Protein AF-A0A845UWN3-F1 (afdb_monomer)

Nearest PDB structures (foldseek):
  8rjx-assembly1_A  TM=4.048E-01  e=5.347E-13  Escherichia coli
  6v4v-assembly1_A-2  TM=4.782E-01  e=3.887E-09  Acinetobacter baumannii
  7a2d-assembly1_A  TM=3.765E-01  e=8.163E-11  Escherichia coli K-12
  6xmv-assembly1_A  TM=2.817E-01  e=8.341E-08  Neisseria gonorrhoeae FA 1090
  7vcm-assembly1_A  TM=7.394E-01  e=4.315E-03  Aequorea victoria

Solvent-accessible surface area (backbone atoms only — not comparable to full-atom values): 14504 Å² total; per-residue (Å²): 136,87,80,79,61,74,70,59,61,56,51,53,58,52,48,54,58,49,20,55,55,43,43,54,49,47,53,48,56,38,54,71,37,75,78,51,61,78,53,73,56,52,77,50,54,61,79,36,32,37,38,36,36,41,59,38,74,42,68,65,60,50,52,51,55,45,54,59,50,57,72,35,85,69,32,84,44,72,49,75,60,52,39,51,65,69,91,74,66,99,72,91,80,88,84,77,56,65,69,52,56,51,54,14,50,54,39,30,52,54,37,51,48,56,36,51,75,30,88,81,42,40,85,43,64,63,50,68,45,44,54,88,32,31,35,37,37,34,39,48,27,68,33,71,39,49,45,52,48,53,44,51,56,41,53,74,34,80,76,45,76,43,68,49,76,59,54,42,65,73,30,96,65,79,60,97,80,68,89,72,79,94,80,71,53,28,68,54,42,36,38,46,38,51,44,54,26,65,76,45,96,33,67,47,84,47,44,49,74,47,42,57,94,20,36,36,39,35,28,43,55,32,82,36,69,68,40,49,53,49,49,53,52,60,42,52,74,39,81,59,45,79,44,72,46,48,91,56,46,39,62,54,78,92,125

Sequence (255 aa):
MLVVPLSLAASDMSDEAAEARIEGRLLMAYALNAHLSTFDFDVDVDRSRAILMGQVEESVQKDLAGEIALDVDGIDEVDNRIQVAGEASEGETAGRSFRQRFEDATTTASVKSKLLWNQNTGGLDIEVSTRDSAVILEGEADSEASKELAERLAGNTDGVRSVDNRIRVTGNASDPSRDAGDVVSDSWITTKVRSTFIFSNVPARSIGIDTTDGVVTLDGEVDNDAAHELAVELASDIRGVREVNADQLRIADDS

InterPro domains:
  IPR007055 BON domain [PF04972] (18-85)
  IPR007055 BON domain [PF04972] (104-170)
  IPR007055 BON domain [PF04972] (185-252)
  IPR007055 BON domain [PS50914] (18-86)
  IPR007055 BON domain [PS50914] (103-171)
  IPR007055 BON domain [PS50914] (185-253)
  IPR014004 Transport-associated and nodulation domain, bacteria [SM00749] (23-86)
  IPR014004 Transport-associated and nodulation domain, bacteria [SM00749] (108-171)
  IPR014004 Transport-associated and nodulation domain, bacteria [SM00749] (190-252)
  IPR051686 Outer membrane lipoprotein DolP [PTHR34606] (11-174)

Foldseek 3Di:
DDDDDPVVVVVVVVQVVVQVVLVVQLVVLQVVVVVSVPFPWDWGGDQQEIEIEEEDQDVVSLVVSQVSSCPGPSHPYYHRHYHHPDPDDPDDDPDDDVVQVVLQVVLQVQLLVQQLPDPLRVPFPWDWGGHSLEIEIEGEHQAPLSLVVSLVSSCPTPSHPYYHRHYDHPHPQDDPPPPDDDDRDQVHLQSQLLNLCVVDPAPSPQWDWGGDQLEIEIAGETADPVSLVVSLVSSCPDPRRPYYHDVRYYYDDDD

Radius of gyration: 30.38 Å; Cα contacts (8 Å, |Δi|>4): 396; chains: 1; bounding box: 75×42×92 Å

pLDDT: mean 76.5, std 14.66, range [40.16, 95.56]

Secondary structure (DSSP, 8-state):
-----HHHHHHHHHHHHHHHHHHHHHHHHHHHSTTTTTS-EEEEEETTEEEEEEEESSHHHHHHHHHHHHTSTT--EEEE-PEETT---SSS--S--HHHHHHHHHHHHHHHHHHHTSTTTTTS-EEEEEETTEEEEEEEESSHHHHHHHHHHHHTSTT--EEEE-PEE-SS---TT--SS----HHHHHHHHHHHHHTTTS-TTTEEEEEETTEEEEEEEESSHHHHHHHHHHHHTSTT--EEEEEEEEEPP--

Mean predicted aligned error: 18.57 Å

Structure (mmCIF, N/CA/C/O backbone):
data_AF-A0A845UWN3-F1
#
_entry.id   AF-A0A845UWN3-F1
#
loop_
_atom_site.group_PDB
_atom_site.id
_atom_site.type_symbol
_atom_site.label_atom_id
_atom_site.label_alt_id
_atom_site.label_comp_id
_atom_site.label_asym_id
_atom_site.label_entity_id
_atom_site.label_seq_id
_atom_site.pdbx_PDB_ins_code
_atom_site.Cartn_x
_atom_site.Cartn_y
_atom_site.Cartn_z
_atom_site.occupancy
_atom_site.B_iso_or_equiv
_atom_site.auth_seq_id
_atom_site.auth_comp_id
_atom_site.auth_asym_id
_atom_site.auth_atom_id
_atom_site.pdbx_PDB_model_num
ATOM 1 N N . MET A 1 1 ? 40.907 13.026 -60.299 1.00 40.16 1 MET A N 1
ATOM 2 C CA . MET A 1 1 ? 40.044 13.930 -59.512 1.00 40.16 1 MET A CA 1
ATOM 3 C C . MET A 1 1 ? 38.695 13.241 -59.419 1.00 40.16 1 MET A C 1
ATOM 5 O O . MET A 1 1 ? 38.026 13.121 -60.435 1.00 40.16 1 MET A O 1
ATOM 9 N N . LEU A 1 2 ? 38.411 12.606 -58.283 1.00 42.00 2 LEU A N 1
ATOM 10 C CA . LEU A 1 2 ? 37.245 11.737 -58.110 1.00 42.00 2 LEU A CA 1
ATOM 11 C C . LEU A 1 2 ? 36.068 12.626 -57.693 1.00 42.00 2 LEU A C 1
ATOM 13 O O . LEU A 1 2 ? 36.144 13.302 -56.671 1.00 42.00 2 LEU A O 1
ATOM 17 N N . VAL A 1 3 ? 35.047 12.708 -58.544 1.00 47.28 3 VAL A N 1
ATOM 18 C CA . VAL A 1 3 ? 33.837 13.501 -58.303 1.00 47.28 3 VAL A CA 1
ATOM 19 C C . VAL A 1 3 ? 32.906 12.625 -57.471 1.00 47.28 3 VAL A C 1
ATOM 21 O O . VAL A 1 3 ? 32.414 11.617 -57.972 1.00 47.28 3 VAL A O 1
ATOM 24 N N . VAL A 1 4 ? 32.712 12.953 -56.195 1.00 45.53 4 VAL A N 1
ATOM 25 C CA . VAL A 1 4 ? 31.694 12.286 -55.371 1.00 45.53 4 VAL A CA 1
ATOM 26 C C . VAL A 1 4 ? 30.319 12.775 -55.857 1.00 45.53 4 VAL A C 1
ATOM 28 O O . VAL A 1 4 ? 30.147 13.989 -56.001 1.00 45.53 4 VAL A O 1
ATOM 31 N N . PRO A 1 5 ? 29.347 11.900 -56.182 1.00 48.06 5 PRO A N 1
ATOM 32 C CA . PRO A 1 5 ? 28.075 12.336 -56.749 1.00 48.06 5 PRO A CA 1
ATOM 33 C C . PRO A 1 5 ? 27.230 13.044 -55.683 1.00 48.06 5 PRO A C 1
ATOM 35 O O . PRO A 1 5 ? 26.959 12.474 -54.631 1.00 48.06 5 PRO A O 1
ATOM 38 N N . LEU A 1 6 ? 26.737 14.247 -55.995 1.00 53.34 6 LEU A N 1
ATOM 39 C CA . LEU A 1 6 ? 25.841 15.059 -55.150 1.00 53.34 6 LEU A CA 1
ATOM 40 C C . LEU A 1 6 ? 24.549 14.316 -54.725 1.00 53.34 6 LEU A C 1
ATOM 42 O O . LEU A 1 6 ? 23.888 14.713 -53.775 1.00 53.34 6 LEU A O 1
ATOM 46 N N . SER A 1 7 ? 24.206 13.227 -55.423 1.00 53.34 7 SER A N 1
ATOM 47 C CA . SER A 1 7 ? 23.048 12.371 -55.140 1.00 53.34 7 SER A CA 1
ATOM 48 C C . SER A 1 7 ? 23.235 11.434 -53.944 1.00 53.34 7 SER A C 1
ATOM 50 O O . SER A 1 7 ? 22.231 11.067 -53.351 1.00 53.34 7 SER A O 1
ATOM 52 N N . LEU A 1 8 ? 24.468 11.032 -53.609 1.00 54.97 8 LEU A N 1
ATOM 53 C CA . LEU A 1 8 ? 24.742 10.189 -52.433 1.00 54.97 8 LEU A CA 1
ATOM 54 C C . LEU A 1 8 ? 24.677 11.009 -51.139 1.00 54.97 8 LEU A C 1
ATOM 56 O O . LEU A 1 8 ? 24.134 10.555 -50.144 1.00 54.97 8 LEU A O 1
ATOM 60 N N . ALA A 1 9 ? 25.151 12.256 -51.183 1.00 55.31 9 ALA A N 1
ATOM 61 C CA . ALA A 1 9 ? 25.124 13.146 -50.025 1.00 55.31 9 ALA A CA 1
ATOM 62 C C . ALA A 1 9 ? 23.695 13.551 -49.610 1.00 55.31 9 ALA A C 1
ATOM 64 O O . ALA A 1 9 ? 23.440 13.784 -48.438 1.00 55.31 9 ALA A O 1
ATOM 65 N N . ALA A 1 10 ? 22.754 13.646 -50.556 1.00 55.22 10 ALA A N 1
ATOM 66 C CA . ALA A 1 10 ? 21.375 14.032 -50.254 1.00 55.22 10 ALA A CA 1
ATOM 67 C C . ALA A 1 10 ? 20.550 12.902 -49.608 1.00 55.22 10 ALA A C 1
ATOM 69 O O . ALA A 1 10 ? 19.633 13.209 -48.851 1.00 55.22 10 ALA A O 1
ATOM 70 N N . SER A 1 11 ? 20.860 11.632 -49.910 1.00 60.88 11 SER A N 1
ATOM 71 C CA . SER A 1 11 ? 20.226 10.471 -49.271 1.00 60.88 11 SER A CA 1
ATOM 72 C C . SER A 1 11 ? 20.757 10.232 -47.857 1.00 60.88 11 SER A C 1
ATOM 74 O O . SER A 1 11 ? 19.951 10.058 -46.952 1.00 60.88 11 SER A O 1
ATOM 76 N N . ASP A 1 12 ? 22.076 10.345 -47.644 1.00 61.97 12 ASP A N 1
ATOM 77 C CA . ASP A 1 12 ? 22.667 10.251 -46.294 1.00 61.97 12 ASP A CA 1
ATOM 78 C C . ASP A 1 12 ? 22.057 11.303 -45.353 1.00 61.97 12 ASP A C 1
ATOM 80 O O . ASP A 1 12 ? 21.582 10.980 -44.271 1.00 61.97 12 ASP A O 1
ATOM 84 N N . MET A 1 13 ? 21.939 12.555 -45.815 1.00 61.62 13 MET A N 1
ATOM 85 C CA . MET A 1 13 ? 21.349 13.634 -45.012 1.00 61.62 13 MET A CA 1
ATOM 86 C C . MET A 1 13 ? 19.860 13.436 -44.687 1.00 61.62 13 MET A C 1
ATOM 88 O O . MET A 1 13 ? 19.366 13.983 -43.696 1.00 61.62 13 MET A O 1
ATOM 92 N N . SER A 1 14 ? 19.102 12.730 -45.536 1.00 66.81 14 SER A N 1
ATOM 93 C CA . SER A 1 14 ? 17.695 12.428 -45.247 1.00 66.81 14 SER A CA 1
ATOM 94 C C . SER A 1 14 ? 17.541 11.290 -44.247 1.00 66.81 14 SER A C 1
ATOM 96 O O . SER A 1 14 ? 16.613 11.339 -43.435 1.00 66.81 14 SER A O 1
ATOM 98 N N . ASP A 1 15 ? 18.453 10.322 -44.291 1.00 76.12 15 ASP A N 1
ATOM 99 C CA . ASP A 1 15 ? 18.462 9.157 -43.412 1.00 76.12 15 ASP A CA 1
ATOM 100 C C . ASP A 1 15 ? 18.901 9.569 -41.996 1.00 76.12 15 ASP A C 1
ATOM 102 O O . ASP A 1 15 ? 18.170 9.315 -41.040 1.00 76.12 15 ASP A O 1
ATOM 106 N N . GLU A 1 16 ? 19.949 10.388 -41.869 1.00 74.62 16 GLU A N 1
ATOM 107 C CA . GLU A 1 16 ? 20.405 10.972 -40.592 1.00 74.62 16 GLU A CA 1
ATOM 108 C C . GLU A 1 16 ? 19.296 11.779 -39.888 1.00 74.62 16 GLU A C 1
ATOM 110 O O . GLU A 1 16 ? 19.097 11.715 -38.673 1.00 74.62 16 GLU A O 1
ATOM 115 N N . ALA A 1 17 ? 18.509 12.544 -40.653 1.00 76.62 17 ALA A N 1
ATOM 116 C CA . ALA A 1 17 ? 17.389 13.304 -40.102 1.00 76.62 17 ALA A CA 1
ATOM 117 C C . ALA A 1 17 ? 16.199 12.413 -39.698 1.00 76.62 17 ALA A C 1
ATOM 119 O O . ALA A 1 17 ? 15.345 12.846 -38.915 1.00 76.62 17 ALA A O 1
ATOM 120 N N . ALA A 1 18 ? 16.061 11.220 -40.277 1.00 79.88 18 ALA A N 1
ATOM 121 C CA . ALA A 1 18 ? 15.043 10.248 -39.890 1.00 79.88 18 ALA A CA 1
ATOM 122 C C . ALA A 1 18 ? 15.467 9.496 -38.620 1.00 79.88 18 ALA A C 1
ATOM 124 O O . ALA A 1 18 ? 14.666 9.402 -37.687 1.00 79.88 18 ALA A O 1
ATOM 125 N N . GLU A 1 19 ? 16.727 9.073 -38.552 1.00 80.62 19 GLU A N 1
ATOM 126 C CA . GLU A 1 19 ? 17.351 8.420 -37.396 1.00 80.62 19 GLU A CA 1
ATOM 127 C C . GLU A 1 19 ? 17.275 9.301 -36.151 1.00 80.62 19 GLU A C 1
ATOM 129 O O . GLU A 1 19 ? 16.691 8.891 -35.150 1.00 80.62 19 GLU A O 1
ATOM 134 N N . ALA A 1 20 ? 17.687 10.569 -36.247 1.00 75.38 20 ALA A N 1
ATOM 135 C CA . ALA A 1 20 ? 17.625 11.501 -35.117 1.00 75.38 20 ALA A CA 1
ATOM 136 C C . ALA A 1 20 ? 16.191 11.718 -34.588 1.00 75.38 20 ALA A C 1
ATOM 138 O O . ALA A 1 20 ? 15.969 12.005 -33.409 1.00 75.38 20 ALA A O 1
ATOM 139 N N . ARG A 1 21 ? 15.172 11.579 -35.451 1.00 79.06 21 ARG A N 1
ATOM 140 C CA . ARG A 1 21 ? 13.764 11.640 -35.019 1.00 79.06 21 ARG A CA 1
ATOM 141 C C . ARG A 1 21 ? 13.327 10.374 -34.290 1.00 79.06 21 ARG A C 1
ATOM 143 O O . ARG A 1 21 ? 12.474 10.479 -33.411 1.00 79.06 21 ARG A O 1
ATOM 150 N N . ILE A 1 22 ? 13.828 9.207 -34.689 1.00 83.75 22 ILE A N 1
ATOM 151 C CA . ILE A 1 22 ? 13.562 7.932 -34.011 1.00 83.75 22 ILE A CA 1
ATOM 152 C C . ILE A 1 22 ? 14.269 7.934 -32.655 1.00 83.75 22 ILE A C 1
ATOM 154 O O . ILE A 1 22 ? 13.620 7.699 -31.639 1.00 83.75 22 ILE A O 1
ATOM 158 N N . GLU A 1 23 ? 15.543 8.314 -32.626 1.00 79.88 23 GLU A N 1
ATOM 159 C CA . GLU A 1 23 ? 16.346 8.463 -31.411 1.00 79.88 23 GLU A CA 1
ATOM 160 C C . GLU A 1 23 ? 15.666 9.405 -30.407 1.00 79.88 23 GLU A C 1
ATOM 162 O O . GLU A 1 23 ? 15.453 9.043 -29.252 1.00 79.88 23 GLU A O 1
ATOM 167 N N . GLY A 1 24 ? 15.189 10.572 -30.857 1.00 71.81 24 GLY A N 1
ATOM 168 C CA . GLY A 1 24 ? 14.443 11.498 -30.001 1.00 71.81 24 GLY A CA 1
ATOM 169 C C . GLY A 1 24 ? 13.149 10.910 -29.417 1.00 71.81 24 GLY A C 1
ATOM 170 O O . GLY A 1 24 ? 12.798 11.213 -28.274 1.00 71.81 24 GLY A O 1
ATOM 171 N N . ARG A 1 25 ? 12.435 10.050 -30.161 1.00 84.12 25 ARG A N 1
ATOM 172 C CA . ARG A 1 25 ? 11.250 9.337 -29.639 1.00 84.12 25 ARG A CA 1
ATOM 173 C C . ARG A 1 25 ? 11.638 8.269 -28.628 1.00 84.12 25 ARG A C 1
ATOM 175 O O . ARG A 1 25 ? 10.968 8.142 -27.608 1.00 84.12 25 ARG A O 1
ATOM 182 N N . LEU A 1 26 ? 12.715 7.543 -28.896 1.00 82.38 26 LEU A N 1
ATOM 183 C CA . LEU A 1 26 ? 13.233 6.503 -28.022 1.00 82.38 26 LEU A CA 1
ATOM 184 C C . LEU A 1 26 ? 13.716 7.084 -26.685 1.00 82.38 26 LEU A C 1
ATOM 186 O O . LEU A 1 26 ? 13.312 6.610 -25.624 1.00 82.38 26 LEU A O 1
ATOM 190 N N . LEU A 1 27 ? 14.453 8.197 -26.723 1.00 77.69 27 LEU A N 1
ATOM 191 C CA . LEU A 1 27 ? 14.828 8.969 -25.534 1.00 77.69 27 LEU A CA 1
ATOM 192 C C . LEU A 1 27 ? 13.600 9.443 -24.746 1.00 77.69 27 LEU A C 1
ATOM 194 O O . LEU A 1 27 ? 13.577 9.351 -23.520 1.00 77.69 27 LEU A O 1
ATOM 198 N N . MET A 1 28 ? 12.554 9.912 -25.433 1.00 72.75 28 MET A N 1
ATOM 199 C CA . MET A 1 28 ? 11.306 10.313 -24.779 1.00 72.75 28 MET A CA 1
ATOM 200 C C . MET A 1 28 ? 10.586 9.121 -24.130 1.00 72.75 28 MET A C 1
ATOM 202 O O . MET A 1 28 ? 10.094 9.248 -23.010 1.00 72.75 28 MET A O 1
ATOM 206 N N . ALA A 1 29 ? 10.540 7.961 -24.793 1.00 78.94 29 ALA A N 1
ATOM 207 C CA . ALA A 1 29 ? 9.938 6.744 -24.251 1.00 78.94 29 ALA A CA 1
ATOM 208 C C . ALA A 1 29 ? 10.653 6.296 -22.968 1.00 78.94 29 ALA A C 1
ATOM 210 O O . ALA A 1 29 ? 9.998 5.996 -21.969 1.00 78.94 29 ALA A O 1
ATOM 211 N N . TYR A 1 30 ? 11.986 6.341 -22.944 1.00 78.50 30 TYR A N 1
ATOM 212 C CA . TYR A 1 30 ? 12.759 6.055 -21.737 1.00 78.50 30 TYR A CA 1
ATOM 213 C C . TYR A 1 30 ? 12.587 7.113 -20.642 1.00 78.50 30 TYR A C 1
ATOM 215 O O . TYR A 1 30 ? 12.435 6.751 -19.479 1.00 78.50 30 TYR A O 1
ATOM 223 N N . ALA A 1 31 ? 12.528 8.401 -20.989 1.00 71.31 31 ALA A N 1
ATOM 224 C CA . ALA A 1 31 ? 12.318 9.481 -20.021 1.00 71.31 31 ALA A CA 1
ATOM 225 C C . ALA A 1 31 ? 10.929 9.440 -19.356 1.00 71.31 31 ALA A C 1
ATOM 227 O O . ALA A 1 31 ? 10.793 9.778 -18.180 1.00 71.31 31 ALA A O 1
ATOM 228 N N . LEU A 1 32 ? 9.894 9.022 -20.093 1.00 71.06 32 LEU A N 1
ATOM 229 C CA . LEU A 1 32 ? 8.532 8.848 -19.573 1.00 71.06 32 LEU A CA 1
ATOM 230 C C . LEU A 1 32 ? 8.387 7.602 -18.690 1.00 71.06 32 LEU A C 1
ATOM 232 O O . LEU A 1 32 ? 7.490 7.539 -17.849 1.00 71.06 32 LEU A O 1
ATOM 236 N N . ASN A 1 33 ? 9.286 6.631 -18.843 1.00 67.31 33 ASN A N 1
ATOM 237 C CA . ASN A 1 33 ? 9.415 5.507 -17.933 1.00 67.31 33 ASN A CA 1
ATOM 238 C C . ASN A 1 33 ? 10.330 5.922 -16.776 1.00 67.31 33 ASN A C 1
ATOM 240 O O . ASN A 1 33 ? 11.534 5.691 -16.809 1.00 67.31 33 ASN A O 1
ATOM 244 N N . ALA A 1 34 ? 9.741 6.517 -15.732 1.00 52.78 34 ALA A N 1
ATOM 245 C CA . ALA A 1 34 ? 10.428 7.126 -14.580 1.00 52.78 34 ALA A CA 1
ATOM 246 C C . ALA A 1 34 ? 11.463 6.234 -13.853 1.00 52.78 34 ALA A C 1
ATOM 248 O O . ALA A 1 34 ? 12.226 6.726 -13.024 1.00 52.78 34 ALA A O 1
ATOM 249 N N . HIS A 1 35 ? 11.491 4.930 -14.141 1.00 51.91 35 HIS A N 1
ATOM 250 C CA . HIS A 1 35 ? 12.490 3.996 -13.628 1.00 51.91 35 HIS A CA 1
ATOM 251 C C . HIS A 1 35 ? 13.696 3.804 -14.548 1.00 51.91 35 HIS A C 1
ATOM 253 O O . HIS A 1 35 ? 14.733 3.423 -14.036 1.00 51.91 35 HIS A O 1
ATOM 259 N N . LEU A 1 36 ? 13.601 4.083 -15.854 1.00 55.09 36 LEU A N 1
ATOM 260 C CA . LEU A 1 36 ? 14.731 4.014 -16.790 1.00 55.09 36 LEU A CA 1
ATOM 261 C C . LEU A 1 36 ? 15.500 5.332 -16.899 1.00 55.09 36 LEU A C 1
ATOM 263 O O . LEU A 1 36 ? 16.683 5.317 -17.219 1.00 55.09 36 LEU A O 1
ATOM 267 N N . SER A 1 37 ? 14.866 6.456 -16.551 1.00 50.44 37 SER A N 1
ATOM 268 C CA . SER A 1 37 ? 15.492 7.786 -16.539 1.00 50.44 37 SER A CA 1
ATOM 269 C C . SER A 1 37 ? 16.637 7.944 -15.528 1.00 50.44 37 SER A C 1
ATOM 271 O O . SER A 1 37 ? 17.301 8.976 -15.521 1.00 50.44 37 SER A O 1
ATOM 273 N N . THR A 1 38 ? 16.833 6.970 -14.635 1.00 47.31 38 THR A N 1
ATOM 274 C CA . THR A 1 38 ? 17.917 6.948 -13.639 1.00 47.31 38 THR A CA 1
ATOM 275 C C . THR A 1 38 ? 19.087 6.048 -14.030 1.00 47.31 38 THR A C 1
ATOM 277 O O . THR A 1 38 ? 20.024 5.931 -13.245 1.00 47.31 38 THR A O 1
ATOM 280 N N . PHE A 1 39 ? 19.032 5.375 -15.182 1.00 60.41 39 PHE A N 1
ATOM 281 C CA . PHE A 1 39 ? 20.090 4.465 -15.616 1.00 60.41 39 PHE A CA 1
ATOM 282 C C . PHE A 1 39 ? 20.990 5.127 -16.660 1.00 60.41 39 PHE A C 1
ATOM 284 O O . PHE A 1 39 ? 20.511 5.702 -17.634 1.00 60.41 39 PHE A O 1
ATOM 291 N N . ASP A 1 40 ? 22.300 4.999 -16.461 1.00 63.84 40 ASP A N 1
ATOM 292 C CA . ASP A 1 40 ? 23.329 5.472 -17.385 1.00 63.84 40 ASP A CA 1
ATOM 293 C C . ASP A 1 40 ? 23.520 4.447 -18.520 1.00 63.84 40 ASP A C 1
ATOM 295 O O . ASP A 1 40 ? 24.464 3.649 -18.516 1.00 63.84 40 ASP A O 1
ATOM 299 N N . PHE A 1 41 ? 22.586 4.415 -19.474 1.00 69.81 41 PHE A N 1
ATOM 300 C CA . PHE A 1 41 ? 22.752 3.659 -20.716 1.00 69.81 41 PHE A CA 1
ATOM 301 C C . PHE A 1 41 ? 22.594 4.568 -21.937 1.00 69.81 41 PHE A C 1
ATOM 303 O O . PHE A 1 41 ? 21.690 5.399 -22.017 1.00 69.81 41 PHE A O 1
ATOM 310 N N . ASP A 1 42 ? 23.514 4.405 -22.879 1.00 77.56 42 ASP A N 1
ATOM 311 C CA . ASP A 1 42 ? 23.543 5.087 -24.159 1.00 77.56 42 ASP A CA 1
ATOM 312 C C . ASP A 1 42 ? 22.646 4.358 -25.159 1.00 77.56 42 ASP A C 1
ATOM 314 O O . ASP A 1 42 ? 22.551 3.123 -25.193 1.00 77.56 42 ASP A O 1
ATOM 318 N N . VAL A 1 43 ? 22.004 5.151 -26.003 1.00 81.62 43 VAL A N 1
ATOM 319 C CA . VAL A 1 43 ? 21.063 4.684 -27.009 1.00 81.62 43 VAL A CA 1
ATOM 320 C C . VAL A 1 43 ? 21.466 5.296 -28.336 1.00 81.62 43 VAL A C 1
ATOM 322 O O . VAL A 1 43 ? 21.629 6.508 -28.425 1.00 81.62 43 VAL A O 1
ATOM 325 N N . ASP A 1 44 ? 21.617 4.451 -29.346 1.00 84.62 44 ASP A N 1
ATOM 326 C CA . ASP A 1 44 ? 21.943 4.856 -30.711 1.00 84.62 44 ASP A CA 1
ATOM 327 C C . ASP A 1 44 ? 20.966 4.199 -31.698 1.00 84.62 44 ASP A C 1
ATOM 329 O O . ASP A 1 44 ? 20.382 3.146 -31.402 1.00 84.62 44 ASP A O 1
ATOM 333 N N . VAL A 1 45 ? 20.764 4.814 -32.862 1.00 87.19 45 VAL A N 1
ATOM 334 C CA . VAL A 1 45 ? 19.843 4.328 -33.899 1.00 87.19 45 VAL A CA 1
ATOM 335 C C . VAL A 1 45 ? 20.553 4.303 -35.250 1.00 87.19 45 VAL A C 1
ATOM 337 O O . VAL A 1 45 ? 20.881 5.347 -35.797 1.00 87.19 45 VAL A O 1
ATOM 340 N N . ASP A 1 46 ? 20.713 3.105 -35.822 1.00 87.81 46 ASP A N 1
ATOM 341 C CA . ASP A 1 46 ? 21.148 2.908 -37.215 1.00 87.81 46 ASP A CA 1
ATOM 342 C C . ASP A 1 46 ? 19.939 2.475 -38.047 1.00 87.81 46 ASP A C 1
ATOM 344 O O . ASP A 1 46 ? 19.458 1.337 -37.939 1.00 87.81 46 ASP A O 1
ATOM 348 N N . ARG A 1 47 ? 19.435 3.383 -38.883 1.00 85.88 47 ARG A N 1
ATOM 349 C CA . ARG A 1 47 ? 18.229 3.240 -39.709 1.00 85.88 47 ARG A CA 1
ATOM 350 C C . ARG A 1 47 ? 16.974 2.886 -38.904 1.00 85.88 47 ARG A C 1
ATOM 352 O O . ARG A 1 47 ? 16.240 3.771 -38.477 1.00 85.88 47 ARG A O 1
ATOM 359 N N . SER A 1 48 ? 16.723 1.594 -38.706 1.00 89.12 48 SER A N 1
ATOM 360 C CA . SER A 1 48 ? 15.565 1.043 -37.974 1.00 89.12 48 SER A CA 1
ATOM 361 C C . SER A 1 48 ? 15.985 0.063 -36.877 1.00 89.12 48 SER A C 1
ATOM 363 O O . SER A 1 48 ? 15.160 -0.684 -36.350 1.00 89.12 48 SER A O 1
ATOM 365 N N . ARG A 1 49 ? 17.280 0.031 -36.547 1.00 94.06 49 ARG A N 1
ATOM 366 C CA . ARG A 1 49 ? 17.852 -0.796 -35.488 1.00 94.06 49 ARG A CA 1
ATOM 367 C C . ARG A 1 49 ? 18.246 0.093 -34.315 1.00 94.06 49 ARG A C 1
ATOM 369 O O . ARG A 1 49 ? 19.102 0.960 -34.473 1.00 94.06 49 ARG A O 1
ATOM 376 N N . ALA A 1 50 ? 17.686 -0.171 -33.138 1.00 93.00 50 ALA A N 1
ATOM 377 C CA . ALA A 1 50 ? 18.168 0.426 -31.894 1.00 93.00 50 ALA A CA 1
ATOM 378 C C . ALA A 1 50 ? 19.369 -0.353 -31.356 1.00 93.00 50 ALA A C 1
ATOM 380 O O . ALA A 1 50 ? 19.360 -1.585 -31.327 1.00 93.00 50 ALA A O 1
ATOM 381 N N . ILE A 1 51 ? 20.384 0.367 -30.894 1.00 92.62 51 ILE A N 1
ATOM 382 C CA . ILE A 1 51 ? 21.572 -0.185 -30.251 1.00 92.62 51 ILE A CA 1
ATOM 383 C C . ILE A 1 51 ? 21.603 0.354 -28.825 1.00 92.62 51 ILE A C 1
ATOM 385 O O . ILE A 1 51 ? 21.729 1.557 -28.609 1.00 92.62 51 ILE A O 1
ATOM 389 N N . LEU A 1 52 ? 21.478 -0.547 -27.852 1.00 91.25 52 LEU A N 1
ATOM 390 C CA . LEU A 1 52 ? 21.450 -0.195 -26.432 1.00 91.25 52 LEU A CA 1
ATOM 391 C C . LEU A 1 52 ? 22.778 -0.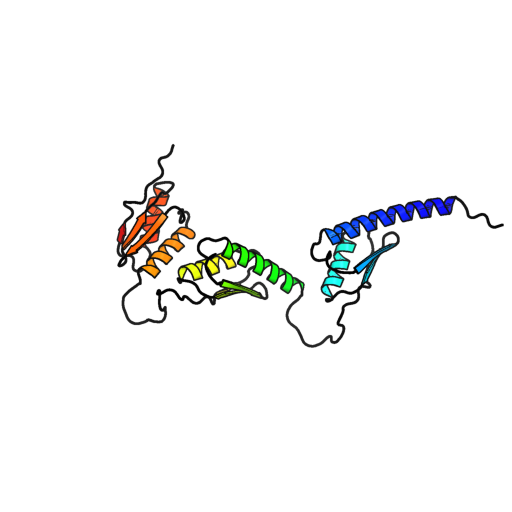592 -25.790 1.00 91.25 52 LEU A C 1
ATOM 393 O O . LEU A 1 52 ? 23.168 -1.762 -25.851 1.00 91.25 52 LEU A O 1
ATOM 397 N N . MET A 1 53 ? 23.482 0.356 -25.176 1.00 86.44 53 MET A N 1
ATOM 398 C CA . MET A 1 53 ? 24.802 0.152 -24.571 1.00 86.44 53 MET A CA 1
ATOM 399 C C . MET A 1 53 ? 24.844 0.744 -23.170 1.00 86.44 53 MET A C 1
ATOM 401 O O . MET A 1 53 ? 24.232 1.761 -22.908 1.00 86.44 53 MET A O 1
ATOM 405 N N . GLY A 1 54 ? 25.594 0.135 -22.259 1.00 83.06 54 GLY A N 1
ATOM 406 C CA . GLY A 1 54 ? 25.748 0.666 -20.907 1.00 83.06 54 GLY A CA 1
ATOM 407 C C . GLY A 1 54 ? 25.836 -0.437 -19.874 1.00 83.06 54 GLY A C 1
ATOM 408 O O . GLY A 1 54 ? 26.026 -1.612 -20.215 1.00 83.06 54 GLY A O 1
ATOM 409 N N . GLN A 1 55 ? 25.699 -0.051 -18.612 1.00 81.12 55 GLN A N 1
ATOM 410 C CA . GLN A 1 55 ? 25.717 -0.973 -17.491 1.00 81.12 55 GLN A CA 1
ATOM 411 C C . GLN A 1 55 ? 24.440 -0.825 -16.669 1.00 81.12 55 GLN A C 1
ATOM 413 O O . GLN A 1 55 ? 24.037 0.277 -16.316 1.00 81.12 55 GLN A O 1
ATOM 418 N N . VAL A 1 56 ? 23.817 -1.954 -16.357 1.00 77.12 56 VAL A N 1
ATOM 419 C CA . VAL A 1 56 ? 22.657 -2.041 -15.467 1.00 77.12 56 VAL A CA 1
ATOM 420 C C . VAL A 1 56 ? 22.971 -3.000 -14.330 1.00 77.12 56 VAL A C 1
ATOM 422 O O . VAL A 1 56 ? 23.863 -3.836 -14.446 1.00 77.12 56 VAL A O 1
ATOM 425 N N . GLU A 1 57 ? 22.259 -2.892 -13.219 1.00 75.69 57 GLU A N 1
ATOM 426 C CA . GLU A 1 57 ? 22.493 -3.741 -12.048 1.00 75.69 57 GLU A CA 1
ATOM 427 C C . GLU A 1 57 ? 21.830 -5.115 -12.203 1.00 75.69 57 GLU A C 1
ATOM 429 O O . GLU A 1 57 ? 22.352 -6.115 -11.714 1.00 75.69 57 GLU A O 1
ATOM 434 N N . GLU A 1 58 ? 20.708 -5.190 -12.925 1.00 69.19 58 GLU A N 1
ATOM 435 C CA . GLU A 1 58 ? 19.923 -6.415 -13.083 1.00 69.19 58 GLU A CA 1
ATOM 436 C C . GLU A 1 58 ? 19.594 -6.740 -14.550 1.00 69.19 58 GLU A C 1
ATOM 438 O O . GLU A 1 58 ? 19.307 -5.862 -15.363 1.00 69.19 58 GLU A O 1
ATOM 443 N N . SER A 1 59 ? 19.530 -8.033 -14.886 1.00 77.19 59 SER A N 1
ATOM 444 C CA . SER A 1 59 ? 19.152 -8.500 -16.231 1.00 77.19 59 SER A CA 1
ATOM 445 C C . SER A 1 59 ? 17.752 -8.064 -16.657 1.00 77.19 59 SER A C 1
ATOM 447 O O . SER A 1 59 ? 17.498 -7.872 -17.839 1.00 77.19 59 SER A O 1
ATOM 449 N N . VAL A 1 60 ? 16.851 -7.820 -15.707 1.00 72.69 60 VAL A N 1
ATOM 450 C CA . VAL A 1 60 ? 15.489 -7.385 -16.033 1.00 72.69 60 VAL A CA 1
ATOM 451 C C . VAL A 1 60 ? 15.439 -5.923 -16.482 1.00 72.69 60 VAL A C 1
ATOM 453 O O . VAL A 1 60 ? 14.594 -5.567 -17.299 1.00 72.69 60 VAL A O 1
ATOM 456 N N . GLN A 1 61 ? 16.369 -5.080 -16.021 1.00 75.06 61 GLN A N 1
ATOM 4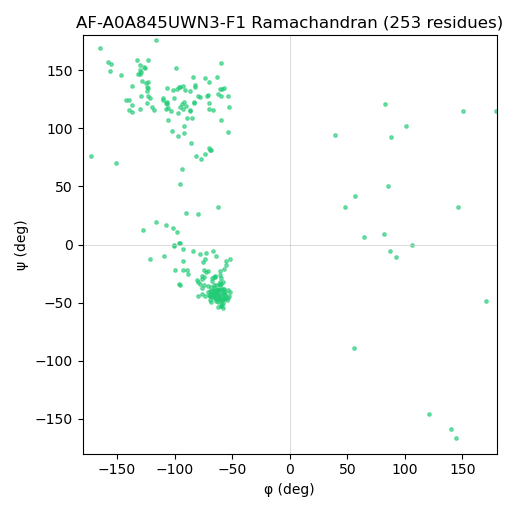57 C CA . GLN A 1 61 ? 16.522 -3.719 -16.552 1.00 75.06 61 GLN A CA 1
ATOM 458 C C . GLN A 1 61 ? 16.967 -3.767 -18.017 1.00 75.06 61 GLN A C 1
ATOM 460 O O . GLN A 1 61 ? 16.446 -3.022 -18.845 1.00 75.06 61 GLN A O 1
ATOM 465 N N . LYS A 1 62 ? 17.874 -4.697 -18.344 1.00 83.00 62 LYS A N 1
ATOM 466 C CA . LYS A 1 62 ? 18.281 -4.976 -19.722 1.00 83.00 62 LYS A CA 1
ATOM 467 C C . LYS A 1 62 ? 17.083 -5.416 -20.569 1.00 83.00 62 LYS A C 1
ATOM 469 O O . LYS A 1 62 ? 16.878 -4.839 -21.632 1.00 83.00 62 LYS A O 1
ATOM 474 N N . ASP A 1 63 ? 16.280 -6.370 -20.103 1.00 82.88 63 ASP A N 1
ATOM 475 C CA . ASP A 1 63 ? 15.119 -6.868 -20.856 1.00 82.88 63 ASP A CA 1
ATOM 476 C C . ASP A 1 63 ? 14.076 -5.766 -21.112 1.00 82.88 63 ASP A C 1
ATOM 478 O O . ASP A 1 63 ? 13.656 -5.568 -22.252 1.00 82.88 63 ASP A O 1
ATOM 482 N N . LEU A 1 64 ? 13.722 -4.991 -20.079 1.00 82.88 64 LEU A N 1
ATOM 483 C CA . LEU A 1 64 ? 12.758 -3.890 -20.182 1.00 82.88 64 LEU A CA 1
ATOM 484 C C . LEU A 1 64 ? 13.229 -2.794 -21.146 1.00 82.88 64 LEU A C 1
ATOM 486 O O . LEU A 1 64 ? 12.428 -2.260 -21.913 1.00 82.88 64 LEU A O 1
ATOM 490 N N . ALA A 1 65 ? 14.524 -2.467 -21.129 1.00 85.69 65 ALA A N 1
ATOM 491 C CA . ALA A 1 65 ? 15.087 -1.519 -22.081 1.00 85.69 65 ALA A CA 1
ATOM 492 C C . ALA A 1 65 ? 14.888 -2.005 -23.526 1.00 85.69 65 ALA A C 1
ATOM 494 O O . ALA A 1 65 ? 14.554 -1.203 -24.398 1.00 85.69 65 ALA A O 1
ATOM 495 N N . GLY A 1 66 ? 15.023 -3.313 -23.768 1.00 89.44 66 GLY A N 1
ATOM 496 C CA . GLY A 1 66 ? 14.761 -3.917 -25.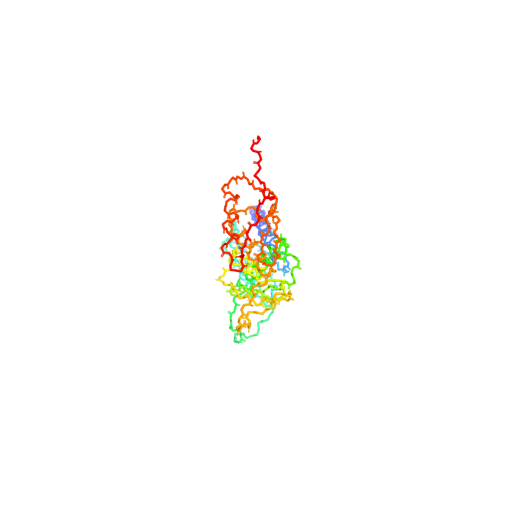072 1.00 89.44 66 GLY A CA 1
ATOM 497 C C . GLY A 1 66 ? 13.290 -3.858 -25.489 1.00 89.44 66 GLY A C 1
ATOM 498 O O . GLY A 1 66 ? 13.000 -3.530 -26.636 1.00 89.44 66 GLY A O 1
ATOM 499 N N . GLU A 1 67 ? 12.372 -4.128 -24.563 1.00 85.88 67 GLU A N 1
ATOM 500 C CA . GLU A 1 67 ? 10.927 -4.116 -24.828 1.00 85.88 67 GLU A CA 1
ATOM 501 C C . GLU A 1 67 ? 10.424 -2.709 -25.174 1.00 85.88 67 GLU A C 1
ATOM 503 O O . GLU A 1 67 ? 9.779 -2.518 -26.199 1.00 85.88 67 GLU A O 1
ATOM 508 N N . ILE A 1 68 ? 10.835 -1.695 -24.409 1.00 85.94 68 ILE A N 1
ATOM 509 C CA . ILE A 1 68 ? 10.467 -0.300 -24.698 1.00 85.94 68 ILE A CA 1
ATOM 510 C C . ILE A 1 68 ? 11.051 0.178 -26.028 1.00 85.94 68 ILE A C 1
ATOM 512 O O . ILE A 1 68 ? 10.396 0.946 -26.725 1.00 85.94 68 ILE A O 1
ATOM 516 N N . ALA A 1 69 ? 12.255 -0.268 -26.401 1.00 89.88 69 ALA A N 1
ATOM 517 C CA . ALA A 1 69 ? 12.813 0.067 -27.708 1.00 89.88 69 ALA A CA 1
ATOM 518 C C . ALA A 1 69 ? 12.007 -0.544 -28.859 1.00 89.88 69 ALA A C 1
ATOM 520 O O . ALA A 1 69 ? 11.777 0.137 -29.854 1.00 89.88 69 ALA A O 1
ATOM 521 N N . LEU A 1 70 ? 11.555 -1.793 -28.727 1.00 89.69 70 LEU A N 1
ATOM 522 C CA . LEU A 1 70 ? 10.722 -2.442 -29.746 1.00 89.69 70 LEU A CA 1
ATOM 523 C C . LEU A 1 70 ? 9.347 -1.779 -29.906 1.00 89.69 70 LEU A C 1
ATOM 525 O O . LEU A 1 70 ? 8.789 -1.807 -30.998 1.00 89.69 70 LEU A O 1
ATOM 529 N N . ASP A 1 71 ? 8.818 -1.160 -28.850 1.00 87.75 71 ASP A N 1
ATOM 530 C CA . ASP A 1 71 ? 7.519 -0.476 -28.879 1.00 87.75 71 ASP A CA 1
ATOM 531 C C . ASP A 1 71 ? 7.560 0.912 -29.551 1.00 87.75 71 ASP A C 1
ATOM 533 O O . ASP A 1 71 ? 6.516 1.535 -29.769 1.00 87.75 71 ASP A O 1
ATOM 537 N N . VAL A 1 72 ? 8.744 1.434 -29.889 1.00 88.88 72 VAL A N 1
ATOM 538 C CA . VAL A 1 72 ? 8.873 2.740 -30.548 1.00 88.88 72 VAL A CA 1
ATOM 539 C C . VAL A 1 72 ? 8.664 2.615 -32.055 1.00 88.88 72 VAL A C 1
ATOM 541 O O . VAL A 1 72 ? 9.424 1.962 -32.766 1.00 88.88 72 VAL A O 1
ATOM 544 N N . ASP A 1 73 ? 7.681 3.360 -32.569 1.00 86.75 73 ASP A N 1
ATOM 545 C CA . ASP A 1 73 ? 7.399 3.450 -34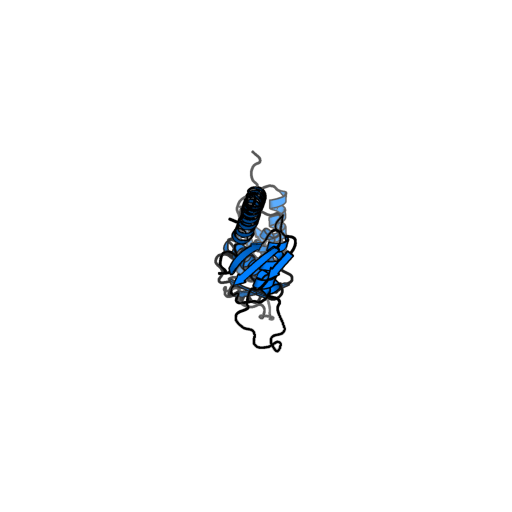.003 1.00 86.75 73 ASP A CA 1
ATOM 546 C C . ASP A 1 73 ? 8.654 3.823 -34.819 1.00 86.75 73 ASP A C 1
ATOM 548 O O . ASP A 1 73 ? 9.208 4.928 -34.691 1.00 86.75 73 ASP A O 1
ATOM 552 N N . GLY A 1 74 ? 9.054 2.918 -35.717 1.00 85.69 74 GLY A N 1
ATOM 553 C CA . GLY A 1 74 ? 10.234 3.047 -36.580 1.00 85.69 74 GLY A CA 1
ATOM 554 C C . GLY A 1 74 ? 11.421 2.160 -36.189 1.00 85.69 74 GLY A C 1
ATOM 555 O O . GLY A 1 74 ? 12.437 2.211 -36.883 1.00 85.69 74 GLY A O 1
ATOM 556 N N . ILE A 1 75 ? 11.296 1.364 -35.122 1.00 93.50 75 ILE A N 1
ATOM 557 C CA . ILE A 1 75 ? 12.288 0.371 -34.697 1.00 93.50 75 ILE A CA 1
ATOM 558 C C . ILE A 1 75 ? 11.779 -1.030 -35.038 1.00 93.50 75 ILE A C 1
ATOM 560 O O . ILE A 1 75 ? 10.765 -1.477 -34.515 1.00 93.50 75 ILE A O 1
ATOM 564 N N . ASP A 1 76 ? 12.506 -1.726 -35.909 1.00 91.88 76 ASP A N 1
ATOM 565 C CA . ASP A 1 76 ? 12.185 -3.098 -36.324 1.00 91.88 76 ASP A CA 1
ATOM 566 C C . ASP A 1 76 ? 13.038 -4.136 -35.577 1.00 91.88 76 ASP A C 1
ATOM 568 O O . ASP A 1 76 ? 12.686 -5.315 -35.498 1.00 91.88 76 ASP A O 1
ATOM 572 N N . GLU A 1 77 ? 14.190 -3.714 -35.049 1.00 92.19 77 GLU A N 1
ATOM 573 C CA . GLU A 1 77 ? 15.148 -4.593 -34.388 1.00 92.19 77 GLU A CA 1
ATOM 574 C C . GLU A 1 77 ? 15.873 -3.873 -33.250 1.00 92.19 77 GLU A C 1
ATOM 576 O O . GLU A 1 77 ? 16.196 -2.688 -33.342 1.00 92.19 77 GLU A O 1
ATOM 581 N N . VAL A 1 78 ? 16.185 -4.615 -32.187 1.00 94.94 78 VAL A N 1
ATOM 582 C CA . VAL A 1 78 ? 16.949 -4.109 -31.046 1.00 94.94 78 VAL A CA 1
ATOM 583 C C . VAL A 1 78 ? 18.184 -4.973 -30.821 1.00 94.94 78 VAL A C 1
ATOM 585 O O . VAL A 1 78 ? 18.093 -6.176 -30.576 1.00 94.94 78 VAL A O 1
ATOM 588 N N . ASP A 1 79 ? 19.351 -4.340 -30.879 1.00 94.12 79 ASP A N 1
ATOM 589 C CA . ASP A 1 79 ? 20.642 -4.900 -30.494 1.00 94.12 79 ASP A CA 1
ATOM 590 C C . ASP A 1 79 ? 20.971 -4.455 -29.063 1.00 94.12 79 ASP A C 1
ATOM 592 O O . ASP A 1 79 ? 21.493 -3.365 -28.814 1.00 94.12 79 ASP A O 1
ATOM 596 N N . ASN A 1 80 ? 20.598 -5.296 -28.098 1.00 90.19 80 ASN A N 1
ATOM 597 C CA . ASN A 1 80 ? 20.740 -4.988 -26.683 1.00 90.19 80 ASN A CA 1
ATOM 598 C C . ASN A 1 80 ? 22.081 -5.485 -26.117 1.00 90.19 80 ASN A 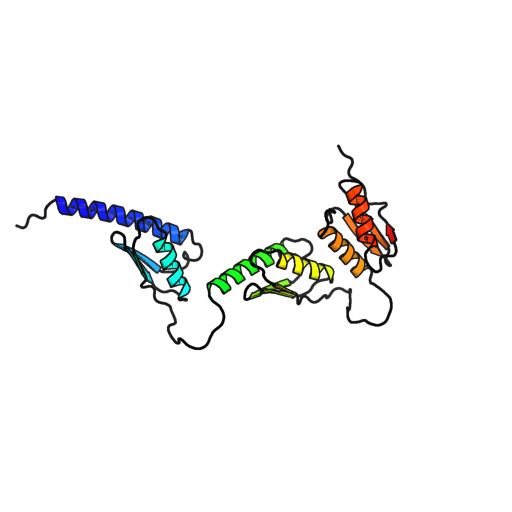C 1
ATOM 600 O O . ASN A 1 80 ? 22.228 -6.640 -25.695 1.00 90.19 80 ASN A O 1
ATOM 604 N N . ARG A 1 81 ? 23.055 -4.576 -26.066 1.00 90.31 81 ARG A N 1
ATOM 605 C CA . ARG A 1 81 ? 24.431 -4.813 -25.600 1.00 90.31 81 ARG A CA 1
ATOM 606 C C . ARG A 1 81 ? 24.678 -4.315 -24.179 1.00 90.31 81 ARG A C 1
ATOM 608 O O . ARG A 1 81 ? 25.830 -4.220 -23.754 1.00 90.31 81 ARG A O 1
ATOM 615 N N . ILE A 1 82 ? 23.616 -4.014 -23.436 1.00 86.94 82 ILE A N 1
ATOM 616 C CA . ILE A 1 82 ? 23.711 -3.632 -22.031 1.00 86.94 82 ILE A CA 1
ATOM 617 C C . ILE A 1 82 ? 24.375 -4.771 -21.238 1.00 86.94 82 ILE A C 1
ATOM 619 O O . ILE A 1 82 ? 24.035 -5.953 -21.396 1.00 86.94 82 ILE A O 1
ATOM 623 N N . GLN A 1 83 ? 25.332 -4.406 -20.388 1.00 84.44 83 GLN A N 1
ATOM 624 C CA . GLN A 1 83 ? 26.041 -5.314 -19.491 1.00 84.44 83 GLN A CA 1
ATOM 625 C C . GLN A 1 83 ? 25.391 -5.295 -18.111 1.00 84.44 83 GLN A C 1
ATOM 627 O O . GLN A 1 83 ? 25.090 -4.231 -17.578 1.00 84.44 83 GLN A O 1
ATOM 632 N N . VAL A 1 84 ? 25.203 -6.468 -17.515 1.00 83.25 84 VAL A N 1
ATOM 633 C CA . VAL A 1 84 ? 24.665 -6.578 -16.157 1.00 83.25 84 VAL A CA 1
ATOM 634 C C . VAL A 1 84 ? 25.837 -6.637 -15.181 1.00 83.25 84 VAL A C 1
ATOM 636 O O . VAL A 1 84 ? 26.703 -7.508 -15.283 1.00 83.25 84 VAL A O 1
ATOM 639 N N . ALA A 1 85 ? 25.898 -5.690 -14.251 1.00 72.06 85 ALA A N 1
ATOM 640 C CA . ALA A 1 85 ? 26.917 -5.600 -13.218 1.00 72.06 85 ALA A CA 1
ATOM 641 C C . ALA A 1 85 ? 26.748 -6.739 -12.201 1.00 72.06 85 ALA A C 1
ATOM 643 O O . ALA A 1 85 ? 26.176 -6.550 -11.135 1.00 72.06 85 ALA A O 1
ATOM 644 N N . GLY A 1 86 ? 27.246 -7.934 -12.525 1.00 59.88 86 GLY A N 1
ATOM 645 C CA . GLY A 1 86 ? 27.224 -9.055 -11.582 1.00 59.88 86 GLY A CA 1
ATOM 646 C C . GLY A 1 86 ? 27.048 -10.444 -12.177 1.00 59.88 86 GLY A C 1
ATOM 647 O O . GLY A 1 86 ? 26.470 -11.295 -11.509 1.00 59.88 86 GLY A O 1
ATOM 648 N N . GLU A 1 87 ? 27.536 -10.723 -13.389 1.00 50.59 87 GLU A N 1
ATOM 649 C CA . GLU A 1 87 ? 27.547 -12.100 -13.897 1.00 50.59 87 GLU A CA 1
ATOM 650 C C . GLU A 1 87 ? 28.575 -12.966 -13.144 1.00 50.59 87 GLU A C 1
ATOM 652 O O . GLU A 1 87 ? 29.703 -13.194 -13.581 1.00 50.59 87 GLU A O 1
ATOM 657 N N . ALA A 1 88 ? 28.153 -13.470 -11.984 1.00 44.91 88 ALA A N 1
ATOM 658 C CA . ALA A 1 88 ? 28.650 -14.692 -11.381 1.00 44.91 88 ALA A CA 1
ATOM 659 C C . ALA A 1 88 ? 27.461 -15.500 -10.831 1.00 44.91 88 ALA A C 1
ATOM 661 O O . ALA A 1 88 ? 26.835 -15.116 -9.849 1.00 44.91 88 ALA A O 1
ATOM 662 N N . SER A 1 89 ? 27.242 -16.664 -11.452 1.00 44.16 89 SER A N 1
ATOM 663 C CA . SER A 1 89 ? 26.384 -17.778 -11.025 1.00 44.16 89 SER A CA 1
ATOM 664 C C . SER A 1 89 ? 24.909 -17.736 -11.450 1.00 44.16 89 SER A C 1
ATOM 666 O O . SER A 1 89 ? 24.015 -17.314 -10.718 1.00 44.16 89 SER A O 1
ATOM 668 N N . GLU A 1 90 ? 24.639 -18.375 -12.592 1.00 54.41 90 GLU A N 1
ATOM 669 C CA . GLU A 1 90 ? 23.526 -19.323 -12.665 1.00 54.41 90 GLU A CA 1
ATOM 670 C C . GLU A 1 90 ? 23.702 -20.361 -11.541 1.00 54.41 90 GLU A C 1
ATOM 672 O O . GLU A 1 90 ? 24.468 -21.315 -11.661 1.00 54.41 90 GLU A O 1
ATOM 677 N N . GLY A 1 91 ? 23.030 -20.144 -10.412 1.00 47.03 91 GLY A N 1
ATOM 678 C CA . GLY A 1 91 ? 23.028 -21.075 -9.288 1.00 47.03 91 GLY A CA 1
ATOM 679 C C . GLY A 1 91 ? 22.837 -20.371 -7.952 1.00 47.03 91 GLY A C 1
ATOM 680 O O . GLY A 1 91 ? 23.722 -19.650 -7.508 1.00 47.03 91 GLY A O 1
ATOM 681 N N . GLU A 1 92 ? 21.698 -20.665 -7.314 1.00 42.94 92 GLU A N 1
ATOM 682 C CA . GLU A 1 92 ? 21.425 -20.488 -5.877 1.00 42.94 92 GLU A CA 1
ATOM 683 C C . GLU A 1 92 ? 20.931 -19.114 -5.379 1.00 42.94 92 GLU A C 1
ATOM 685 O O . GLU A 1 92 ? 21.363 -18.625 -4.344 1.00 42.94 92 GLU A O 1
ATOM 690 N N . THR A 1 93 ? 19.896 -18.538 -6.006 1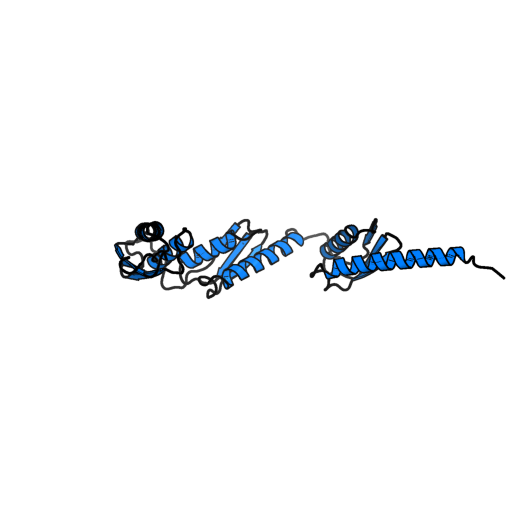.00 40.16 93 THR A N 1
ATOM 691 C CA . THR A 1 93 ? 18.795 -17.877 -5.258 1.00 40.16 93 THR A CA 1
ATOM 692 C C . THR A 1 93 ? 17.490 -17.961 -6.058 1.00 40.16 93 THR A C 1
ATOM 694 O O . THR A 1 93 ? 16.993 -16.989 -6.620 1.00 40.16 93 THR A O 1
ATOM 697 N N . ALA A 1 94 ? 16.930 -19.167 -6.153 1.00 48.16 94 ALA A N 1
ATOM 698 C CA . ALA A 1 94 ? 15.580 -19.355 -6.667 1.00 48.16 94 ALA A CA 1
ATOM 699 C C . ALA A 1 94 ? 14.571 -18.628 -5.762 1.00 48.16 94 ALA A C 1
ATOM 701 O O . ALA A 1 94 ? 14.565 -18.839 -4.548 1.00 48.16 94 ALA A O 1
ATOM 702 N N . GLY A 1 95 ? 13.693 -17.809 -6.346 1.00 48.03 95 GLY A N 1
ATOM 703 C CA . GLY A 1 95 ? 12.456 -17.450 -5.659 1.00 48.03 95 GLY A CA 1
ATOM 704 C C . GLY A 1 95 ? 11.607 -16.349 -6.283 1.00 48.03 95 GLY A C 1
ATOM 705 O O . GLY A 1 95 ? 10.405 -16.549 -6.402 1.00 48.03 95 GLY A O 1
ATOM 706 N N . ARG A 1 96 ? 12.168 -15.190 -6.658 1.00 54.88 96 ARG A N 1
ATOM 707 C CA . ARG A 1 96 ? 11.339 -14.016 -7.009 1.00 54.88 96 ARG A CA 1
ATOM 708 C C . ARG A 1 96 ? 11.837 -13.277 -8.246 1.00 54.88 96 ARG A C 1
ATOM 710 O O . ARG A 1 96 ? 12.951 -12.759 -8.257 1.00 54.88 96 ARG A O 1
ATOM 717 N N . SER A 1 97 ? 10.986 -13.197 -9.269 1.00 66.94 97 SER A N 1
ATOM 718 C CA . SER A 1 97 ? 11.226 -12.363 -10.454 1.00 66.94 97 SER A CA 1
ATOM 719 C C . SER A 1 97 ? 11.283 -10.882 -10.049 1.00 66.94 97 SER A C 1
ATOM 721 O O . SER A 1 97 ? 10.553 -10.454 -9.159 1.00 66.94 97 SER A O 1
ATOM 723 N N . PHE A 1 98 ? 12.133 -10.069 -10.682 1.00 60.06 98 PHE A N 1
ATOM 724 C CA . PHE A 1 98 ? 12.165 -8.614 -10.455 1.00 60.06 98 PHE A CA 1
ATOM 725 C C . PHE A 1 98 ? 10.789 -7.964 -10.650 1.00 60.06 98 PHE A C 1
ATOM 727 O O . PHE A 1 98 ? 10.396 -7.137 -9.835 1.00 60.06 98 PHE A O 1
ATOM 734 N N . ARG A 1 99 ? 10.023 -8.407 -11.660 1.00 63.38 99 ARG A N 1
ATOM 735 C CA . ARG A 1 99 ? 8.644 -7.949 -11.899 1.00 63.38 99 ARG A CA 1
ATOM 736 C C . ARG A 1 99 ? 7.782 -8.082 -10.644 1.00 63.38 99 ARG A C 1
ATOM 738 O O . ARG A 1 99 ? 7.112 -7.143 -10.252 1.00 63.38 99 ARG A O 1
ATOM 745 N N . GLN A 1 100 ? 7.898 -9.214 -9.963 1.00 69.88 100 GLN A N 1
ATOM 746 C CA . GLN A 1 100 ? 7.179 -9.499 -8.726 1.00 69.88 100 GLN A CA 1
ATOM 747 C C . GLN A 1 100 ? 7.669 -8.630 -7.561 1.00 69.88 100 GLN A C 1
ATOM 749 O O . GLN A 1 100 ? 6.858 -8.108 -6.808 1.00 69.88 100 GLN A O 1
ATOM 754 N N . ARG A 1 101 ? 8.985 -8.395 -7.437 1.00 69.12 101 ARG A N 1
ATOM 755 C CA . ARG A 1 101 ? 9.532 -7.454 -6.437 1.00 69.12 101 ARG A CA 1
ATOM 756 C C . ARG A 1 101 ? 9.042 -6.020 -6.669 1.00 69.12 101 ARG A C 1
ATOM 758 O O . ARG A 1 101 ? 8.775 -5.310 -5.703 1.00 69.12 101 ARG A O 1
ATOM 765 N N . PHE A 1 102 ? 8.933 -5.608 -7.929 1.00 68.69 102 PHE A N 1
ATOM 766 C CA . PHE A 1 102 ? 8.420 -4.301 -8.322 1.00 68.69 102 PHE A CA 1
ATOM 767 C C . PHE A 1 102 ? 6.920 -4.172 -8.022 1.00 68.69 102 PHE A C 1
ATOM 769 O O . PHE A 1 102 ? 6.513 -3.238 -7.334 1.00 68.69 102 PHE A O 1
ATOM 776 N N . GLU A 1 103 ? 6.116 -5.151 -8.442 1.00 72.38 103 GLU A N 1
ATOM 777 C CA . GLU A 1 103 ? 4.681 -5.234 -8.135 1.00 72.38 103 GLU A CA 1
ATOM 778 C C . GLU A 1 103 ? 4.419 -5.211 -6.619 1.00 72.38 103 GLU A C 1
ATOM 780 O O . GLU A 1 103 ? 3.558 -4.466 -6.143 1.00 72.38 103 GLU A O 1
ATOM 785 N N . ASP A 1 104 ? 5.203 -5.959 -5.838 1.00 77.06 104 ASP A N 1
ATOM 786 C CA . ASP A 1 104 ? 5.127 -5.975 -4.375 1.00 77.06 104 ASP A CA 1
ATOM 787 C C . ASP A 1 104 ? 5.462 -4.599 -3.768 1.00 77.06 104 ASP A C 1
ATOM 789 O O . ASP A 1 104 ? 4.819 -4.164 -2.808 1.00 77.06 104 ASP A O 1
ATOM 793 N N . ALA A 1 105 ? 6.452 -3.884 -4.311 1.00 71.88 105 ALA A N 1
ATOM 794 C CA . ALA A 1 105 ? 6.837 -2.558 -3.831 1.00 71.88 105 ALA A CA 1
ATOM 795 C C . ALA A 1 105 ? 5.746 -1.511 -4.106 1.00 71.88 105 ALA A C 1
ATOM 797 O O . ALA A 1 105 ? 5.380 -0.756 -3.198 1.00 71.88 105 ALA A O 1
ATOM 798 N N . THR A 1 106 ? 5.173 -1.504 -5.313 1.00 76.56 106 THR A N 1
ATOM 799 C CA . THR A 1 106 ? 4.037 -0.637 -5.661 1.00 76.56 106 THR A CA 1
ATOM 800 C C . THR A 1 106 ? 2.833 -0.935 -4.771 1.00 76.56 106 THR A C 1
ATOM 802 O O . THR A 1 106 ? 2.267 -0.016 -4.179 1.00 76.56 106 THR A O 1
ATOM 805 N N . THR A 1 107 ? 2.506 -2.217 -4.584 1.00 77.12 107 THR A N 1
ATOM 806 C CA . THR A 1 107 ? 1.435 -2.664 -3.679 1.00 77.12 107 THR A CA 1
ATOM 807 C C . THR A 1 107 ? 1.677 -2.167 -2.253 1.00 77.12 107 THR A C 1
ATOM 809 O O . THR A 1 107 ? 0.791 -1.573 -1.636 1.00 77.12 107 THR A O 1
ATOM 812 N N . THR A 1 108 ? 2.904 -2.323 -1.745 1.00 78.38 108 THR A N 1
ATOM 813 C CA . THR A 1 108 ? 3.302 -1.847 -0.410 1.00 78.38 108 THR A CA 1
ATOM 814 C C . THR A 1 108 ? 3.080 -0.341 -0.266 1.00 78.38 108 THR A C 1
ATOM 816 O O . THR A 1 108 ? 2.493 0.100 0.721 1.00 78.38 108 THR A O 1
ATOM 819 N N . ALA A 1 109 ? 3.501 0.460 -1.248 1.00 70.06 109 ALA A N 1
ATOM 820 C CA . ALA A 1 109 ? 3.336 1.913 -1.225 1.00 70.06 109 ALA A CA 1
ATOM 821 C C . ALA A 1 109 ? 1.858 2.341 -1.257 1.00 70.06 109 ALA A C 1
ATOM 823 O O . ALA A 1 109 ? 1.462 3.257 -0.527 1.00 70.06 109 ALA A O 1
ATOM 824 N N . SER A 1 110 ? 1.028 1.661 -2.055 1.00 76.31 110 SER A N 1
ATOM 825 C CA . SER A 1 110 ? -0.418 1.902 -2.111 1.00 76.31 110 SER A CA 1
ATOM 826 C C . SER A 1 110 ? -1.103 1.575 -0.784 1.00 76.31 110 SER A C 1
ATOM 828 O O . SER A 1 110 ? -1.895 2.384 -0.295 1.00 76.31 110 SER A O 1
ATOM 830 N N . VAL A 1 111 ? -0.768 0.436 -0.166 1.00 81.38 111 VAL A N 1
ATOM 831 C CA . VAL A 1 111 ? -1.302 0.051 1.150 1.00 81.38 111 VAL A CA 1
ATOM 832 C C . VAL A 1 111 ? -0.850 1.039 2.227 1.00 81.38 111 VAL A C 1
ATOM 834 O O . VAL A 1 111 ? -1.701 1.561 2.948 1.00 81.38 111 VAL A O 1
ATOM 837 N N . LYS A 1 112 ? 0.451 1.372 2.297 1.00 79.19 112 LYS A N 1
ATOM 838 C CA . LYS A 1 112 ? 0.973 2.370 3.252 1.00 79.19 112 LYS A CA 1
ATOM 839 C C . LYS A 1 112 ? 0.248 3.702 3.103 1.00 79.19 112 LYS A C 1
ATOM 841 O O . LYS A 1 112 ? -0.204 4.262 4.094 1.00 79.19 112 LYS A O 1
ATOM 846 N N . SER A 1 113 ? 0.056 4.173 1.872 1.00 76.94 113 SER A N 1
ATOM 847 C CA . SER A 1 113 ? -0.685 5.408 1.617 1.00 76.94 113 SER A CA 1
ATOM 848 C C . SER A 1 113 ? -2.119 5.318 2.152 1.00 76.94 113 SER A C 1
ATOM 850 O O . SER A 1 113 ? -2.522 6.158 2.950 1.00 76.94 113 SER A O 1
ATOM 852 N N . LYS A 1 114 ? -2.894 4.289 1.787 1.00 78.75 114 LYS A N 1
ATOM 853 C CA . LYS A 1 114 ? -4.283 4.139 2.265 1.00 78.75 114 LYS A CA 1
ATOM 854 C C . LYS A 1 114 ? -4.393 4.091 3.790 1.00 78.75 114 LYS A C 1
ATOM 856 O O . LYS A 1 114 ? -5.339 4.660 4.329 1.00 78.75 114 LYS A O 1
ATOM 861 N N . LEU A 1 115 ? -3.455 3.432 4.469 1.00 80.69 115 LEU A N 1
ATOM 862 C CA . LEU A 1 115 ? -3.436 3.372 5.930 1.00 80.69 115 LEU A CA 1
ATOM 863 C C . LEU A 1 115 ? -3.097 4.733 6.548 1.00 80.69 115 LEU A C 1
ATOM 865 O O . LEU A 1 115 ? -3.796 5.157 7.464 1.00 80.69 115 LEU A O 1
ATOM 869 N N . LEU A 1 116 ? -2.101 5.443 6.010 1.00 74.44 116 LEU A N 1
ATOM 870 C CA . LEU A 1 116 ? -1.703 6.777 6.478 1.00 74.44 116 LEU A CA 1
ATOM 871 C C . LEU A 1 116 ? -2.819 7.815 6.309 1.00 74.44 116 LEU A C 1
ATOM 873 O O . LEU A 1 116 ? -3.067 8.621 7.201 1.00 74.44 116 LEU A O 1
ATOM 877 N N . TRP A 1 117 ? -3.514 7.794 5.172 1.00 73.06 117 TRP A N 1
ATOM 878 C CA . TRP A 1 117 ? -4.570 8.764 4.861 1.00 73.06 117 TRP A CA 1
ATOM 879 C C . TRP A 1 117 ? -5.937 8.393 5.457 1.00 73.06 117 TRP A C 1
ATOM 881 O O . TRP A 1 117 ? -6.889 9.171 5.357 1.00 73.06 117 TRP A O 1
ATOM 891 N N . ASN A 1 118 ? -6.071 7.221 6.086 1.00 71.00 118 ASN A N 1
ATOM 892 C CA . ASN A 1 118 ? -7.285 6.847 6.801 1.00 71.00 118 ASN A CA 1
ATOM 893 C C . ASN A 1 118 ? -7.193 7.305 8.261 1.00 71.00 118 ASN A C 1
ATOM 895 O O . ASN A 1 118 ? -6.338 6.855 9.008 1.00 71.00 118 ASN A O 1
ATOM 899 N N . GLN A 1 119 ? -8.116 8.166 8.688 1.00 62.16 119 GLN A N 1
ATOM 900 C CA . GLN A 1 119 ? -8.101 8.791 10.019 1.00 62.16 119 GLN A CA 1
ATOM 901 C C . GLN A 1 119 ? -8.100 7.800 11.201 1.00 62.16 119 GLN A C 1
ATOM 903 O O . GLN A 1 119 ? -7.687 8.175 12.291 1.00 62.16 119 GLN A O 1
ATOM 908 N N . ASN A 1 120 ? -8.529 6.549 10.996 1.00 59.22 120 ASN A N 1
ATOM 909 C CA . ASN A 1 120 ? -8.545 5.518 12.040 1.00 59.22 120 ASN A CA 1
ATOM 910 C C . ASN A 1 120 ? -7.270 4.653 12.067 1.00 59.22 120 ASN A C 1
ATOM 912 O O . ASN A 1 120 ? -7.063 3.922 13.032 1.00 59.22 120 ASN A O 1
ATOM 916 N N . THR A 1 121 ? -6.440 4.700 11.017 1.00 63.41 121 THR A N 1
ATOM 917 C CA . THR A 1 121 ? -5.176 3.942 10.929 1.00 63.41 121 THR A CA 1
ATOM 918 C C . THR A 1 121 ? -3.941 4.823 10.736 1.00 63.41 121 THR A C 1
ATOM 920 O O . THR A 1 121 ? -2.829 4.345 10.912 1.00 63.41 121 THR A O 1
ATOM 923 N N . GLY A 1 122 ? -4.108 6.107 10.413 1.00 52.50 122 GLY A N 1
ATOM 924 C CA . GLY A 1 122 ? -3.014 7.026 10.089 1.00 52.50 122 GLY A CA 1
ATOM 925 C C . GLY A 1 122 ? -2.201 7.503 11.288 1.00 52.50 122 GLY A C 1
ATOM 926 O O . GLY A 1 122 ? -1.108 8.028 11.108 1.00 52.50 122 GLY A O 1
ATOM 927 N N . GLY A 1 123 ? -2.722 7.307 12.502 1.00 61.53 123 GLY A N 1
ATOM 928 C CA . GLY A 1 123 ? -1.986 7.500 13.753 1.00 61.53 123 GLY A CA 1
ATOM 929 C C . GLY A 1 123 ? -1.369 6.217 14.315 1.00 61.53 123 GLY A C 1
ATOM 930 O O . GLY A 1 123 ? -0.795 6.269 15.396 1.00 61.53 123 GLY A O 1
ATOM 931 N N . LEU A 1 124 ? -1.522 5.078 13.628 1.00 65.56 124 LEU A N 1
ATOM 932 C CA . LEU A 1 124 ? -1.006 3.790 14.085 1.00 65.56 124 LEU A CA 1
ATOM 933 C C . LEU A 1 124 ? 0.390 3.546 13.508 1.00 65.56 124 LEU A C 1
ATOM 935 O O . LEU A 1 124 ? 0.616 3.737 12.311 1.00 65.56 124 LEU A O 1
ATOM 939 N N . ASP A 1 125 ? 1.302 3.052 14.343 1.00 73.75 125 ASP A N 1
ATOM 940 C CA . ASP A 1 125 ? 2.630 2.602 13.922 1.00 73.75 125 ASP A CA 1
ATOM 941 C C . ASP A 1 125 ? 2.522 1.222 13.251 1.00 73.75 125 ASP A C 1
ATOM 943 O O . ASP A 1 125 ? 2.851 0.190 13.840 1.00 73.75 125 ASP A O 1
ATOM 947 N N . ILE A 1 126 ? 1.997 1.201 12.020 1.00 81.31 126 ILE A N 1
ATOM 948 C CA . ILE A 1 126 ? 1.841 -0.011 11.205 1.00 81.31 126 ILE A CA 1
ATOM 949 C C . ILE A 1 126 ? 2.931 -0.058 10.131 1.00 81.31 126 ILE A C 1
ATOM 951 O O . ILE A 1 126 ? 2.947 0.736 9.188 1.00 81.31 126 ILE A O 1
ATOM 955 N N . GLU A 1 127 ? 3.809 -1.050 10.239 1.00 85.75 127 GLU A N 1
ATOM 956 C CA . GLU A 1 127 ? 4.730 -1.442 9.185 1.00 85.75 127 GLU A CA 1
ATOM 957 C C . GLU A 1 127 ? 4.021 -2.365 8.190 1.00 85.75 127 GLU A C 1
ATOM 959 O O . GLU A 1 127 ? 3.304 -3.302 8.547 1.00 85.75 127 GLU A O 1
ATOM 964 N N . VAL A 1 128 ? 4.243 -2.095 6.908 1.00 89.00 128 VAL A N 1
ATOM 965 C CA . VAL A 1 128 ? 3.649 -2.850 5.806 1.00 89.00 128 VAL A CA 1
ATOM 966 C C . VAL A 1 128 ? 4.776 -3.383 4.947 1.00 89.00 128 VAL A C 1
ATOM 968 O O . VAL A 1 128 ? 5.607 -2.613 4.462 1.00 89.00 128 VAL A O 1
ATOM 971 N N . SER A 1 129 ? 4.759 -4.684 4.694 1.00 86.56 129 SER A N 1
ATOM 972 C CA . SER A 1 129 ? 5.618 -5.311 3.694 1.00 86.56 129 SER A CA 1
ATOM 973 C C . SER A 1 129 ? 4.789 -6.199 2.778 1.00 86.56 129 SER A C 1
ATOM 975 O O . SER A 1 129 ? 3.766 -6.732 3.191 1.00 86.56 129 SER A O 1
ATOM 977 N N . THR A 1 130 ? 5.214 -6.359 1.529 1.00 85.25 130 THR A N 1
ATOM 978 C CA . THR A 1 130 ? 4.546 -7.256 0.578 1.00 85.25 130 THR A CA 1
ATOM 979 C C . THR A 1 130 ? 5.555 -8.244 0.022 1.00 85.25 130 THR A C 1
ATOM 981 O O . THR A 1 130 ? 6.708 -7.892 -0.253 1.00 85.25 130 THR A O 1
ATOM 984 N N . ARG A 1 131 ? 5.134 -9.499 -0.111 1.00 87.00 131 ARG A N 1
ATOM 985 C CA . ARG A 1 131 ? 5.900 -10.551 -0.770 1.00 87.00 131 ARG A CA 1
ATOM 986 C C . ARG A 1 131 ? 4.965 -11.452 -1.551 1.00 87.00 131 ARG A C 1
ATOM 988 O O . ARG A 1 131 ? 4.066 -12.048 -0.970 1.00 87.00 131 ARG A O 1
ATOM 995 N N . ASP A 1 132 ? 5.223 -11.602 -2.839 1.00 84.19 132 ASP A N 1
ATOM 996 C CA . ASP A 1 132 ? 4.475 -12.486 -3.727 1.00 84.19 132 ASP A CA 1
ATOM 997 C C . ASP A 1 132 ? 2.977 -12.151 -3.713 1.00 84.19 132 ASP A C 1
ATOM 999 O O . ASP A 1 132 ? 2.134 -13.049 -3.654 1.00 84.19 132 ASP A O 1
ATOM 1003 N N . SER A 1 133 ? 2.640 -10.857 -3.729 1.00 86.62 133 SER A N 1
ATOM 1004 C CA . SER A 1 133 ? 1.276 -10.326 -3.576 1.00 86.62 133 SER A CA 1
ATOM 1005 C C . SER A 1 133 ? 0.616 -10.595 -2.211 1.00 86.62 133 SER A C 1
ATOM 1007 O O . SER A 1 133 ? -0.574 -10.320 -2.043 1.00 86.62 133 SER A O 1
ATOM 1009 N N . ALA A 1 134 ? 1.342 -11.146 -1.233 1.00 92.94 134 ALA A N 1
ATOM 1010 C CA . ALA A 1 134 ? 0.881 -11.300 0.142 1.00 92.94 134 ALA A CA 1
ATOM 1011 C C . ALA A 1 134 ? 1.374 -10.123 0.990 1.00 92.94 134 ALA A C 1
ATOM 1013 O O . ALA A 1 134 ? 2.580 -9.918 1.143 1.00 92.94 134 ALA A O 1
ATOM 1014 N N . VAL A 1 135 ? 0.439 -9.350 1.538 1.00 94.38 135 VAL A N 1
ATOM 1015 C CA . VAL A 1 135 ? 0.737 -8.208 2.408 1.00 94.38 135 VAL A CA 1
ATOM 1016 C C . VAL A 1 135 ? 0.870 -8.697 3.841 1.00 94.38 135 VAL A C 1
ATOM 1018 O O . VAL A 1 135 ? 0.004 -9.413 4.327 1.00 94.38 135 VAL A O 1
ATOM 1021 N N . ILE A 1 136 ? 1.925 -8.288 4.528 1.00 94.69 136 ILE A N 1
ATOM 1022 C CA . ILE A 1 136 ? 2.144 -8.529 5.950 1.00 94.69 136 ILE A CA 1
ATOM 1023 C C . ILE A 1 136 ? 2.002 -7.185 6.660 1.00 94.69 136 ILE A C 1
ATOM 1025 O O . ILE A 1 136 ? 2.692 -6.222 6.309 1.00 94.69 136 ILE A O 1
ATOM 1029 N N . LEU A 1 137 ? 1.105 -7.131 7.642 1.00 93.31 137 LEU A N 1
ATOM 1030 C CA . LEU A 1 137 ? 0.899 -5.967 8.499 1.00 93.31 137 LEU A CA 1
ATOM 1031 C C . LEU A 1 137 ? 1.481 -6.258 9.880 1.00 93.31 137 LEU A C 1
ATOM 1033 O O . LEU A 1 137 ? 1.052 -7.201 10.542 1.00 93.31 137 LEU A O 1
ATOM 1037 N N . GLU A 1 138 ? 2.434 -5.453 10.325 1.00 91.31 138 GLU A N 1
ATOM 1038 C CA . GLU A 1 138 ? 3.061 -5.550 11.646 1.00 91.31 138 GLU A CA 1
ATOM 1039 C C . GLU A 1 138 ? 2.955 -4.202 12.350 1.00 91.31 138 GLU A C 1
ATOM 1041 O O . GLU A 1 138 ? 2.893 -3.168 11.701 1.00 91.31 138 GLU A O 1
ATOM 1046 N N . GLY A 1 139 ? 2.915 -4.189 13.679 1.00 87.81 139 GLY A N 1
ATOM 1047 C CA . GLY A 1 139 ? 2.803 -2.941 14.427 1.00 87.81 139 GLY A CA 1
ATOM 1048 C C . GLY A 1 139 ? 1.876 -3.048 15.617 1.00 87.81 139 GLY A C 1
ATOM 1049 O O . GLY A 1 139 ? 1.603 -4.149 16.114 1.00 87.81 139 GLY A O 1
ATOM 1050 N N . GLU A 1 140 ? 1.401 -1.892 16.057 1.00 83.06 140 GLU A N 1
ATOM 1051 C CA . GLU A 1 140 ? 0.516 -1.760 17.204 1.00 83.06 140 GLU A CA 1
ATOM 1052 C C . GLU A 1 140 ? -0.788 -1.062 16.819 1.00 83.06 140 GLU A C 1
ATOM 1054 O O . GLU A 1 140 ? -0.807 -0.128 16.019 1.00 83.06 140 GLU A O 1
ATOM 1059 N N . ALA A 1 141 ? -1.894 -1.547 17.375 1.00 82.56 141 ALA A N 1
ATOM 1060 C CA . ALA A 1 141 ? -3.197 -0.914 17.263 1.00 82.56 141 ALA A CA 1
ATOM 1061 C C . ALA A 1 141 ? -3.829 -0.756 18.644 1.00 82.56 141 ALA A C 1
ATOM 1063 O O . ALA A 1 141 ? -3.683 -1.609 19.517 1.00 82.56 141 ALA A O 1
ATOM 1064 N N . ASP A 1 142 ? -4.615 0.297 18.827 1.00 74.75 142 ASP A N 1
ATOM 1065 C CA . ASP A 1 142 ? -5.291 0.540 20.105 1.00 74.75 142 ASP A CA 1
ATOM 1066 C C . ASP A 1 142 ? -6.476 -0.411 20.347 1.00 74.75 142 ASP A C 1
ATOM 1068 O O . ASP A 1 142 ? -7.007 -0.491 21.454 1.00 74.75 142 ASP A O 1
ATOM 1072 N N . SER A 1 143 ? -6.913 -1.142 19.315 1.00 73.88 143 SER A N 1
ATOM 1073 C CA . SER A 1 143 ? -8.086 -2.014 19.372 1.00 73.88 143 SER A CA 1
ATOM 1074 C C . SER A 1 143 ? -8.074 -3.112 18.300 1.00 73.88 143 SER A C 1
ATOM 1076 O O . SER A 1 143 ? -7.475 -2.965 17.231 1.00 73.88 143 SER A O 1
ATOM 1078 N N . GLU A 1 144 ? -8.814 -4.197 18.554 1.00 78.25 144 GLU A N 1
ATOM 1079 C CA . GLU A 1 144 ? -9.033 -5.280 17.578 1.00 78.25 144 GLU A CA 1
ATOM 1080 C C . GLU A 1 144 ? -9.726 -4.789 16.303 1.00 78.25 144 GLU A C 1
ATOM 1082 O O . GLU A 1 144 ? -9.459 -5.281 15.211 1.00 78.25 144 GLU A O 1
ATOM 1087 N N . ALA A 1 145 ? -10.588 -3.781 16.408 1.00 71.25 145 ALA A N 1
ATOM 1088 C CA . ALA A 1 145 ? -11.300 -3.290 15.240 1.00 71.25 145 ALA A CA 1
ATOM 1089 C C . ALA A 1 145 ? -10.435 -2.351 14.374 1.00 71.25 145 ALA A C 1
ATOM 1091 O O . ALA A 1 145 ? -10.531 -2.404 13.150 1.00 71.25 145 ALA A O 1
ATOM 1092 N N . SER A 1 146 ? -9.511 -1.576 14.962 1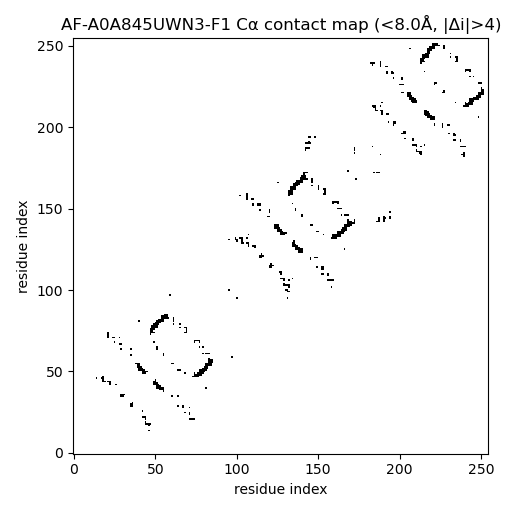.00 77.88 146 SER A N 1
ATOM 1093 C CA . SER A 1 146 ? -8.464 -0.883 14.189 1.00 77.88 146 SER A CA 1
ATOM 1094 C C . SER A 1 146 ? -7.575 -1.877 13.434 1.00 77.88 146 SER A C 1
ATOM 1096 O O . SER A 1 146 ? -7.238 -1.653 12.270 1.00 77.88 146 SER A O 1
ATOM 1098 N N . LYS A 1 147 ? -7.249 -3.009 14.069 1.00 83.44 147 LYS A N 1
ATOM 1099 C CA . LYS A 1 147 ? -6.531 -4.120 13.437 1.00 83.44 147 LYS A CA 1
ATOM 1100 C C . LYS A 1 147 ? -7.321 -4.736 12.271 1.00 83.44 147 LYS A C 1
ATOM 1102 O O . LYS A 1 147 ? -6.748 -4.932 11.200 1.00 83.44 147 LYS A O 1
ATOM 1107 N N . GLU A 1 148 ? -8.614 -5.004 12.449 1.00 85.19 148 GLU A N 1
ATOM 1108 C CA . GLU A 1 148 ? -9.508 -5.533 11.402 1.00 85.19 148 GLU A CA 1
ATOM 1109 C C . GLU A 1 148 ? -9.667 -4.543 10.233 1.00 85.19 148 GLU A C 1
ATOM 1111 O O . GLU A 1 148 ? -9.654 -4.924 9.060 1.00 85.19 148 GLU A O 1
ATOM 1116 N N . LEU A 1 149 ? -9.760 -3.246 10.531 1.00 82.69 149 LEU A N 1
ATOM 1117 C CA . LEU A 1 149 ? -9.819 -2.195 9.520 1.00 82.69 149 LEU A CA 1
ATOM 1118 C C . LEU A 1 149 ? -8.533 -2.125 8.692 1.00 82.69 149 LEU A C 1
ATOM 1120 O O . LEU A 1 149 ? -8.617 -2.036 7.465 1.00 82.69 149 LEU A O 1
ATOM 1124 N N . ALA A 1 150 ? -7.362 -2.197 9.328 1.00 87.44 150 ALA A N 1
ATOM 1125 C CA . ALA A 1 150 ? -6.082 -2.209 8.623 1.00 87.44 150 ALA A CA 1
ATOM 1126 C C . ALA A 1 150 ? -5.983 -3.397 7.650 1.00 87.44 150 ALA A C 1
ATOM 1128 O O . ALA A 1 150 ? -5.603 -3.220 6.490 1.00 87.44 150 ALA A O 1
ATOM 1129 N N . GLU A 1 151 ? -6.415 -4.583 8.084 1.00 90.94 151 GLU A N 1
ATOM 1130 C CA . GLU A 1 151 ? -6.480 -5.781 7.241 1.00 90.94 151 GLU A CA 1
ATOM 1131 C C . GLU A 1 151 ? -7.373 -5.585 6.024 1.00 90.94 151 GLU A C 1
ATOM 1133 O O . GLU A 1 151 ? -6.976 -5.868 4.893 1.00 90.94 151 GLU A O 1
ATOM 1138 N N . ARG A 1 152 ? -8.571 -5.041 6.238 1.00 87.50 152 ARG A N 1
ATOM 1139 C CA . ARG A 1 152 ? -9.520 -4.792 5.156 1.00 87.50 152 ARG A CA 1
ATOM 1140 C C . ARG A 1 152 ? -9.031 -3.739 4.174 1.00 87.50 152 ARG A C 1
ATOM 1142 O O . ARG A 1 152 ? -9.259 -3.890 2.975 1.00 87.50 152 ARG A O 1
ATOM 1149 N N . LEU A 1 153 ? -8.392 -2.674 4.647 1.00 85.19 153 LEU A N 1
ATOM 1150 C CA . LEU A 1 153 ? -7.823 -1.641 3.778 1.00 85.19 153 LEU A CA 1
ATOM 1151 C C . LEU A 1 153 ? -6.681 -2.203 2.925 1.00 85.19 153 LEU A C 1
ATOM 1153 O O . LEU A 1 153 ? -6.624 -1.922 1.724 1.00 85.19 153 LEU A O 1
ATOM 1157 N N . ALA A 1 154 ? -5.824 -3.037 3.516 1.00 89.44 154 ALA A N 1
ATOM 1158 C CA . ALA A 1 154 ? -4.789 -3.752 2.783 1.00 89.44 154 ALA A CA 1
ATOM 1159 C C . ALA A 1 154 ? -5.403 -4.710 1.751 1.00 89.44 154 ALA A C 1
ATOM 1161 O O . ALA A 1 154 ? -5.061 -4.633 0.575 1.00 89.44 154 ALA A O 1
ATOM 1162 N N . GLY A 1 155 ? -6.373 -5.533 2.152 1.00 90.50 155 GLY A N 1
ATOM 1163 C CA . GLY A 1 155 ? -7.015 -6.525 1.284 1.00 90.50 155 GLY A CA 1
ATOM 1164 C C . GLY A 1 155 ? -7.812 -5.933 0.117 1.00 90.50 155 GLY A C 1
ATOM 1165 O O . GLY A 1 155 ? -7.920 -6.568 -0.923 1.00 90.50 155 GLY A O 1
ATOM 1166 N N . ASN A 1 156 ? -8.327 -4.705 0.248 1.00 87.94 156 ASN A N 1
ATOM 1167 C CA . ASN A 1 156 ? -9.015 -3.976 -0.830 1.00 87.94 156 ASN A CA 1
ATOM 1168 C C . ASN A 1 156 ? -8.056 -3.121 -1.684 1.00 87.94 156 ASN A C 1
ATOM 1170 O O . ASN A 1 156 ? -8.435 -2.067 -2.206 1.00 87.94 156 ASN A O 1
ATOM 1174 N N . THR A 1 157 ? -6.785 -3.505 -1.777 1.00 82.00 157 THR A N 1
ATOM 1175 C CA . THR A 1 157 ? -5.802 -2.847 -2.644 1.00 82.00 157 THR A CA 1
ATOM 1176 C C . THR A 1 157 ? -5.493 -3.717 -3.849 1.00 82.00 157 THR A C 1
ATOM 1178 O O . THR A 1 157 ? -5.307 -4.923 -3.718 1.00 82.00 157 THR A O 1
ATOM 1181 N N . ASP A 1 158 ? -5.463 -3.095 -5.028 1.00 81.81 158 ASP A N 1
ATOM 1182 C CA . ASP A 1 158 ? -5.174 -3.788 -6.278 1.00 81.81 158 ASP A CA 1
ATOM 1183 C C . ASP A 1 158 ? -3.819 -4.495 -6.195 1.00 81.81 158 ASP A C 1
ATOM 1185 O O . ASP A 1 158 ? -2.841 -3.938 -5.697 1.00 81.81 158 ASP A O 1
ATOM 1189 N N . GLY A 1 159 ? -3.782 -5.745 -6.655 1.00 78.44 159 GLY A N 1
ATOM 1190 C CA . GLY A 1 159 ? -2.589 -6.589 -6.582 1.00 78.44 159 GLY A CA 1
ATOM 1191 C C . GLY A 1 159 ? -2.429 -7.376 -5.277 1.00 78.44 159 GLY A C 1
ATOM 1192 O O . GLY A 1 159 ? -1.546 -8.227 -5.214 1.00 78.44 159 GLY A O 1
ATOM 1193 N N . VAL A 1 160 ? -3.283 -7.183 -4.263 1.00 91.75 160 VAL A N 1
ATOM 1194 C CA . VAL A 1 160 ? -3.234 -7.969 -3.017 1.00 91.75 160 VAL A CA 1
ATOM 1195 C C . VAL A 1 160 ? -3.971 -9.300 -3.178 1.00 91.75 160 VAL A C 1
ATOM 1197 O O . VAL A 1 160 ? -5.159 -9.340 -3.487 1.00 91.75 160 VAL A O 1
ATOM 1200 N N . ARG A 1 161 ? -3.267 -10.414 -2.940 1.00 91.12 161 ARG A N 1
ATOM 1201 C CA . ARG A 1 161 ? -3.830 -11.778 -2.973 1.00 91.12 161 ARG A CA 1
ATOM 1202 C C . ARG A 1 161 ? -4.240 -12.276 -1.589 1.00 91.12 161 ARG A C 1
ATOM 1204 O O . ARG A 1 161 ? -5.204 -13.025 -1.463 1.00 91.12 161 ARG A O 1
ATOM 1211 N N . SER A 1 162 ? -3.488 -11.896 -0.563 1.00 94.56 162 SER A N 1
ATOM 1212 C CA . SER A 1 162 ? -3.742 -12.280 0.825 1.00 94.56 162 SER A CA 1
ATOM 1213 C C . SER A 1 162 ? -3.147 -11.256 1.780 1.00 94.56 162 SER A C 1
ATOM 1215 O O . SER A 1 162 ? -2.167 -10.593 1.440 1.00 94.56 162 SER A O 1
ATOM 1217 N N . VAL A 1 163 ? -3.698 -11.179 2.989 1.00 95.19 163 VAL A N 1
ATOM 1218 C CA . VAL A 1 163 ? -3.169 -10.343 4.067 1.00 95.19 163 VAL A CA 1
ATOM 1219 C C . VAL A 1 163 ? -2.842 -11.227 5.268 1.00 95.19 163 VAL A C 1
ATOM 1221 O O . VAL A 1 163 ? -3.685 -11.992 5.726 1.00 95.19 163 VAL A O 1
ATOM 1224 N N . ASP A 1 164 ? -1.609 -11.138 5.753 1.00 95.56 164 ASP A N 1
ATOM 1225 C CA . ASP A 1 164 ? -1.140 -11.712 7.012 1.00 95.56 164 ASP A CA 1
ATOM 1226 C C . ASP A 1 164 ? -1.066 -10.583 8.047 1.00 95.56 164 ASP A C 1
ATOM 1228 O O . ASP A 1 164 ? -0.135 -9.772 8.065 1.00 95.56 164 ASP A O 1
ATOM 1232 N N . ASN A 1 165 ? -2.110 -10.479 8.866 1.00 92.88 165 ASN A N 1
ATOM 1233 C CA . ASN A 1 165 ? -2.253 -9.414 9.846 1.00 92.88 165 ASN A CA 1
ATOM 1234 C C . ASN A 1 165 ? -1.670 -9.817 11.208 1.00 92.88 165 ASN A C 1
ATOM 1236 O O . ASN A 1 165 ? -2.300 -10.514 12.008 1.00 92.88 165 ASN A O 1
ATOM 1240 N N . ARG A 1 166 ? -0.470 -9.315 11.494 1.00 92.94 166 ARG A N 1
ATOM 1241 C CA . ARG A 1 166 ? 0.300 -9.563 12.720 1.00 92.94 166 ARG A CA 1
ATOM 1242 C C . ARG A 1 166 ? 0.334 -8.356 13.655 1.00 92.94 166 ARG A C 1
ATOM 1244 O O . ARG A 1 166 ? 1.165 -8.302 14.563 1.00 92.94 166 ARG A O 1
ATOM 1251 N N . ILE A 1 167 ? -0.561 -7.390 13.456 1.00 89.19 167 ILE A N 1
ATOM 1252 C CA . ILE A 1 167 ? -0.695 -6.238 14.347 1.00 89.19 167 ILE A CA 1
ATOM 1253 C C . ILE A 1 167 ? -1.061 -6.729 15.756 1.00 89.19 167 ILE A C 1
ATOM 1255 O O . ILE A 1 167 ? -1.940 -7.586 15.939 1.00 89.19 167 ILE A O 1
ATOM 1259 N N . ARG A 1 168 ? -0.365 -6.184 16.757 1.00 85.44 168 ARG A N 1
ATOM 1260 C CA . ARG A 1 168 ? -0.609 -6.435 18.180 1.00 85.44 168 ARG A CA 1
ATOM 1261 C C . ARG A 1 168 ? -1.503 -5.338 18.736 1.00 85.44 168 ARG A C 1
ATOM 1263 O O . ARG A 1 168 ? -1.275 -4.166 18.474 1.00 85.44 168 ARG A O 1
ATOM 1270 N N . VAL A 1 169 ? -2.505 -5.709 19.519 1.00 83.12 169 VAL A N 1
ATOM 1271 C CA . VAL A 1 169 ? -3.361 -4.722 20.176 1.00 83.12 169 VAL A CA 1
ATOM 1272 C C . VAL A 1 169 ? -2.721 -4.318 21.505 1.00 83.12 169 VAL A C 1
ATOM 1274 O O . VAL A 1 169 ? -2.537 -5.175 22.369 1.00 83.12 169 VAL A O 1
ATOM 1277 N N . THR A 1 170 ? -2.331 -3.048 21.652 1.00 71.81 170 THR A N 1
ATOM 1278 C CA . THR A 1 170 ? -1.636 -2.518 22.848 1.00 71.81 170 THR A CA 1
ATOM 1279 C C . THR A 1 170 ? -2.487 -1.590 23.705 1.00 71.81 170 THR A C 1
ATOM 1281 O O . THR A 1 170 ? -2.119 -1.310 24.848 1.00 71.81 170 THR A O 1
ATOM 1284 N N . GLY A 1 171 ? -3.665 -1.187 23.223 1.00 56.44 171 GLY A N 1
ATOM 1285 C CA . GLY A 1 171 ? -4.663 -0.539 24.068 1.00 56.44 171 GLY A CA 1
ATOM 1286 C C . GLY A 1 171 ? -5.096 -1.449 25.224 1.00 56.44 171 GLY A C 1
ATOM 1287 O O . GLY A 1 171 ? -5.037 -2.676 25.129 1.00 56.44 171 GLY A O 1
ATOM 1288 N N . ASN A 1 172 ? -5.602 -0.854 26.311 1.00 48.38 172 ASN A N 1
ATOM 1289 C CA . ASN A 1 172 ? -6.252 -1.532 27.451 1.00 48.38 172 ASN A CA 1
ATOM 1290 C C . ASN A 1 172 ? -7.545 -2.307 27.064 1.00 48.38 172 ASN A C 1
ATOM 1292 O O . ASN A 1 172 ? -8.474 -2.435 27.855 1.00 48.38 172 ASN A O 1
ATOM 1296 N N . ALA A 1 173 ? -7.618 -2.851 25.851 1.00 49.44 173 ALA A N 1
ATOM 1297 C CA . ALA A 1 173 ? -8.534 -3.891 25.409 1.00 49.44 173 ALA A CA 1
ATOM 1298 C C . ALA A 1 173 ? -7.838 -5.259 25.533 1.00 49.44 173 ALA A C 1
ATOM 1300 O O . ALA A 1 173 ? -7.713 -6.009 24.567 1.00 49.44 173 ALA A O 1
ATOM 1301 N N . SER A 1 174 ? -7.295 -5.550 26.718 1.00 45.38 174 SER A N 1
ATOM 1302 C CA . SER A 1 174 ? -6.474 -6.734 26.939 1.00 45.38 174 SER A CA 1
ATOM 1303 C C . SER A 1 174 ? -7.293 -8.023 26.818 1.00 45.38 174 SER A C 1
ATOM 1305 O O . SER A 1 174 ? -8.108 -8.332 27.685 1.00 45.38 174 SER A O 1
ATOM 1307 N N . ASP A 1 175 ? -6.917 -8.800 25.802 1.00 42.44 175 ASP A N 1
ATOM 1308 C CA . ASP A 1 175 ? -6.744 -10.257 25.831 1.00 42.44 175 ASP A CA 1
ATOM 1309 C C . ASP A 1 175 ? -7.884 -11.126 25.246 1.00 42.44 175 ASP A C 1
ATOM 1311 O O . ASP A 1 175 ? -8.853 -11.438 25.940 1.00 42.44 175 ASP A O 1
ATOM 1315 N N . PRO A 1 176 ? -7.726 -11.648 24.008 1.00 47.72 176 PRO A N 1
ATOM 1316 C CA . PRO A 1 176 ? -8.528 -12.763 23.498 1.00 47.72 176 PRO A CA 1
ATOM 1317 C C . PRO A 1 176 ? -8.266 -14.087 24.245 1.00 47.72 176 PRO A C 1
ATOM 1319 O O . PRO A 1 176 ? -8.942 -15.073 23.973 1.00 47.72 176 PRO A O 1
ATOM 1322 N N . SER A 1 177 ? -7.295 -14.136 25.168 1.00 47.66 177 SER A N 1
ATOM 1323 C CA . SER A 1 177 ? -6.887 -15.345 25.904 1.00 47.66 177 SER A CA 1
ATOM 1324 C C . SER A 1 177 ? -7.501 -15.460 27.303 1.00 47.66 177 SER A C 1
ATOM 1326 O O . SER A 1 177 ? -7.116 -16.345 28.070 1.00 47.66 177 SER A O 1
ATOM 1328 N N . ARG A 1 178 ? -8.480 -14.621 27.660 1.00 44.12 178 ARG A N 1
ATOM 1329 C CA . ARG A 1 178 ? -9.284 -14.815 28.878 1.00 44.12 178 ARG A CA 1
ATOM 1330 C C . ARG A 1 178 ? -10.567 -15.586 28.586 1.00 44.12 178 ARG A C 1
ATOM 1332 O O . ARG A 1 178 ? -11.674 -15.108 28.805 1.00 44.12 178 ARG A O 1
ATOM 1339 N N . ASP A 1 179 ? -10.392 -16.837 28.174 1.00 49.97 179 ASP A N 1
ATOM 1340 C CA . ASP A 1 179 ? -11.389 -17.889 28.370 1.00 49.97 179 ASP A CA 1
ATOM 1341 C C . ASP A 1 179 ? -11.492 -18.212 29.873 1.00 49.97 179 ASP A C 1
ATOM 1343 O O . ASP A 1 179 ? -10.860 -19.145 30.368 1.00 49.97 179 ASP A O 1
ATOM 1347 N N . ALA A 1 180 ? -12.246 -17.394 30.617 1.00 43.34 180 ALA A N 1
ATOM 1348 C CA . ALA A 1 180 ? -12.884 -17.752 31.890 1.00 43.34 180 ALA A CA 1
ATOM 1349 C C . ALA A 1 180 ? -13.827 -16.627 32.380 1.00 43.34 180 ALA A C 1
ATOM 1351 O O . ALA A 1 180 ? -13.497 -15.912 33.320 1.00 43.34 180 ALA A O 1
ATOM 1352 N N . GLY A 1 181 ? -15.015 -16.518 31.772 1.00 45.22 181 GLY A N 1
ATOM 1353 C CA . GLY A 1 181 ? -16.190 -15.837 32.344 1.00 45.22 181 GLY A CA 1
ATOM 1354 C C . GLY A 1 181 ? -16.263 -14.307 32.199 1.00 45.22 181 GLY A C 1
ATOM 1355 O O . GLY A 1 181 ? -15.414 -13.588 32.707 1.00 45.22 181 GLY A O 1
ATOM 1356 N N . ASP A 1 182 ? -17.336 -13.846 31.545 1.00 55.16 182 ASP A N 1
ATOM 1357 C CA . ASP A 1 182 ? -18.056 -12.574 31.745 1.00 55.16 182 ASP A CA 1
ATOM 1358 C C . ASP A 1 182 ? -17.241 -11.298 32.045 1.00 55.16 182 ASP A C 1
ATOM 1360 O O . ASP A 1 182 ? -16.983 -11.002 33.203 1.00 55.16 182 ASP A O 1
ATOM 1364 N N . VAL A 1 183 ? -16.920 -10.510 31.005 1.00 52.75 183 VAL A N 1
ATOM 1365 C CA . VAL A 1 183 ? -17.157 -9.047 30.8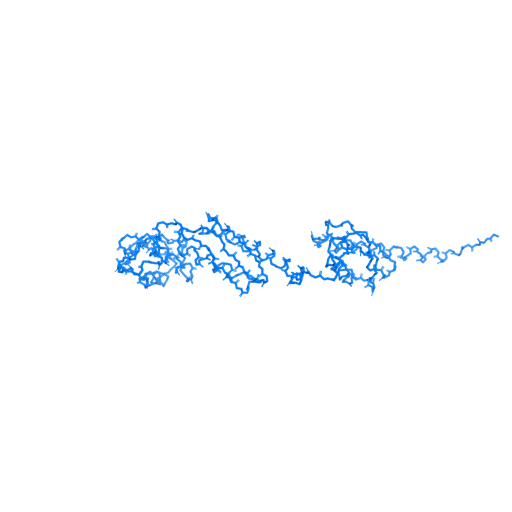49 1.00 52.75 183 VAL A CA 1
ATOM 1366 C C . VAL A 1 183 ? -16.571 -8.639 29.485 1.00 52.75 183 VAL A C 1
ATOM 1368 O O . VAL A 1 183 ? -15.362 -8.704 29.275 1.00 52.75 183 VAL A O 1
ATOM 1371 N N . VAL A 1 184 ? -17.419 -8.211 28.544 1.00 64.62 184 VAL A N 1
ATOM 1372 C CA . VAL A 1 184 ? -16.963 -7.539 27.315 1.00 64.62 184 VAL A CA 1
ATOM 1373 C C . VAL A 1 184 ? -16.614 -6.096 27.686 1.00 64.62 184 VAL A C 1
ATOM 1375 O O . VAL A 1 184 ? -17.438 -5.428 28.303 1.00 64.62 184 VAL A O 1
ATOM 1378 N N . SER A 1 185 ? -15.413 -5.610 27.356 1.00 74.12 185 SER A N 1
ATOM 1379 C CA . SER A 1 185 ? -15.032 -4.232 27.694 1.00 74.12 185 SER A CA 1
ATOM 1380 C C . SER A 1 185 ? -15.745 -3.212 26.804 1.00 74.12 185 SER A C 1
ATOM 1382 O O . SER A 1 185 ? -15.894 -3.411 25.597 1.00 74.12 185 SER A O 1
ATOM 1384 N N . ASP A 1 186 ? -16.124 -2.074 27.379 1.00 77.38 186 ASP A N 1
ATOM 1385 C CA . ASP A 1 186 ? -16.798 -0.988 26.653 1.00 77.38 186 ASP A CA 1
ATOM 1386 C C . ASP A 1 186 ? -15.964 -0.434 25.508 1.00 77.38 186 ASP A C 1
ATOM 1388 O O . ASP A 1 186 ? -16.489 -0.071 24.458 1.00 77.38 186 ASP A O 1
ATOM 1392 N N . SER A 1 187 ? -14.644 -0.404 25.682 1.00 70.81 187 SER A N 1
ATOM 1393 C CA . SER A 1 187 ? -13.729 -0.011 24.619 1.00 70.81 187 SER A CA 1
ATOM 1394 C C . SER A 1 187 ? -13.825 -0.966 23.428 1.00 70.81 187 SER A C 1
ATOM 1396 O O . SER A 1 187 ? -13.929 -0.497 22.297 1.00 70.81 187 SER A O 1
ATOM 1398 N N . TRP A 1 188 ? -13.881 -2.287 23.661 1.00 76.62 188 TRP A N 1
ATOM 1399 C CA . TRP A 1 188 ? -14.072 -3.272 22.590 1.00 76.62 188 TRP A CA 1
ATOM 1400 C C . TRP A 1 188 ? -15.424 -3.095 21.892 1.00 76.62 188 TRP A C 1
ATOM 1402 O O . TRP A 1 188 ? -15.480 -3.101 20.660 1.00 76.62 188 TRP A O 1
ATOM 1412 N N . ILE A 1 189 ? -16.493 -2.870 22.664 1.00 78.38 189 ILE A N 1
ATOM 1413 C CA . ILE A 1 189 ? -17.839 -2.605 22.137 1.00 78.38 189 ILE A CA 1
ATOM 1414 C C . ILE A 1 189 ? -17.817 -1.357 21.249 1.00 78.38 189 ILE A C 1
ATOM 1416 O O . ILE A 1 189 ? -18.180 -1.438 20.077 1.00 78.38 189 ILE A O 1
ATOM 1420 N N . THR A 1 190 ? -17.301 -0.237 21.766 1.00 80.38 190 THR A N 1
ATOM 1421 C CA . THR A 1 190 ? -17.201 1.051 21.055 1.00 80.38 190 THR A CA 1
ATOM 1422 C C . THR A 1 190 ? -16.489 0.880 19.719 1.00 80.38 190 THR A C 1
ATOM 1424 O O . THR A 1 190 ? -16.950 1.367 18.684 1.00 80.38 190 THR A O 1
ATOM 1427 N N . THR A 1 191 ? -15.360 0.163 19.710 1.00 73.25 191 THR A N 1
ATOM 1428 C CA . THR A 1 191 ? -14.599 -0.025 18.474 1.00 73.25 191 THR A CA 1
ATOM 1429 C C . THR A 1 191 ? -15.314 -0.951 17.488 1.00 73.25 191 THR A C 1
ATOM 1431 O O . THR A 1 191 ? -15.258 -0.708 16.276 1.00 73.25 191 THR A O 1
ATOM 1434 N N . LYS A 1 192 ? -16.018 -1.986 17.968 1.00 80.31 192 LYS A N 1
ATOM 1435 C CA . LYS A 1 192 ? -16.809 -2.855 17.089 1.00 80.31 192 LYS A CA 1
ATOM 1436 C C . LYS A 1 192 ? -17.985 -2.096 16.476 1.00 80.31 192 LYS A C 1
ATOM 1438 O O . LYS A 1 192 ? -18.169 -2.214 15.269 1.00 80.31 192 LYS A O 1
ATOM 1443 N N . VAL A 1 193 ? -18.682 -1.249 17.242 1.00 85.25 193 VAL A N 1
ATOM 1444 C CA . VAL A 1 193 ? -19.775 -0.386 16.739 1.00 85.25 193 VAL A CA 1
ATOM 1445 C C . VAL A 1 193 ? -19.245 0.522 15.636 1.00 85.25 193 VAL A C 1
ATOM 1447 O O . VAL A 1 193 ? -19.752 0.509 14.514 1.00 85.25 193 VAL A O 1
ATOM 1450 N N . ARG A 1 194 ? -18.143 1.230 15.913 1.00 83.06 194 ARG A N 1
ATOM 1451 C CA . ARG A 1 194 ? -17.496 2.118 14.940 1.00 83.06 194 ARG A CA 1
ATOM 1452 C C . ARG A 1 194 ? -17.113 1.388 13.654 1.00 83.06 194 ARG A C 1
ATOM 1454 O O . ARG A 1 194 ? -17.322 1.913 12.564 1.00 83.06 194 ARG A O 1
ATOM 1461 N N . SER A 1 195 ? -16.593 0.170 13.764 1.00 73.38 195 SER A N 1
ATOM 1462 C CA . SER A 1 195 ? -16.205 -0.630 12.598 1.00 73.38 195 SER A CA 1
ATOM 1463 C C . SER A 1 195 ? -17.404 -1.101 11.792 1.00 73.38 195 SER A C 1
ATOM 1465 O O . SER A 1 195 ? -17.404 -0.966 10.571 1.00 73.38 195 SER A O 1
ATOM 1467 N N . THR A 1 196 ? -18.452 -1.592 12.451 1.00 81.00 196 THR A N 1
ATOM 1468 C CA . THR A 1 196 ? -19.693 -1.992 11.779 1.00 81.00 196 THR A CA 1
ATOM 1469 C C . THR A 1 196 ? -20.282 -0.831 10.974 1.00 81.00 196 THR A C 1
ATOM 1471 O O . THR A 1 196 ? -20.715 -1.029 9.838 1.00 81.00 196 THR A O 1
ATOM 1474 N N . PHE A 1 197 ? -20.212 0.400 11.490 1.00 85.25 197 PHE A N 1
ATOM 1475 C CA . PHE A 1 197 ? -20.662 1.581 10.747 1.00 85.25 197 PHE A CA 1
ATOM 1476 C C . PHE A 1 197 ? -19.755 1.890 9.553 1.00 85.25 197 PHE A C 1
ATOM 1478 O O . PHE A 1 197 ? -20.257 2.134 8.465 1.00 85.25 197 PHE A O 1
ATOM 1485 N N . ILE A 1 198 ? -18.424 1.813 9.705 1.00 76.81 198 ILE A N 1
ATOM 1486 C CA . ILE A 1 198 ? -17.476 2.026 8.588 1.00 76.81 198 ILE A CA 1
ATOM 1487 C C . ILE A 1 198 ? -17.739 1.053 7.430 1.00 76.81 198 ILE A C 1
ATOM 1489 O O . ILE A 1 198 ? -17.487 1.369 6.268 1.00 76.81 198 ILE A O 1
ATOM 1493 N N . PHE A 1 199 ? -18.208 -0.148 7.752 1.00 71.88 199 PHE A N 1
ATOM 1494 C CA . PHE A 1 199 ? -18.414 -1.228 6.797 1.00 71.88 199 PHE A CA 1
ATOM 1495 C C . PHE A 1 199 ? -19.845 -1.351 6.272 1.00 71.88 199 PHE A C 1
ATOM 1497 O O . PHE A 1 199 ? -20.107 -2.239 5.459 1.00 71.88 199 PHE A O 1
ATOM 1504 N N . SER A 1 200 ? -20.741 -0.472 6.709 1.00 73.94 200 SER A N 1
ATOM 1505 C CA . SER A 1 200 ? -22.129 -0.386 6.263 1.00 73.94 200 SER A CA 1
ATOM 1506 C C . SER A 1 200 ? -22.377 0.947 5.555 1.00 73.94 200 SER A C 1
ATOM 1508 O O . SER A 1 200 ? -21.503 1.806 5.477 1.00 73.94 200 SER A O 1
ATOM 1510 N N . ASN A 1 201 ? -23.580 1.129 5.013 1.00 72.56 201 ASN A N 1
ATOM 1511 C CA . ASN A 1 201 ? -23.981 2.380 4.366 1.00 72.56 201 ASN A CA 1
ATOM 1512 C C . ASN A 1 201 ? -24.397 3.464 5.387 1.00 72.56 201 ASN A C 1
ATOM 1514 O O . ASN A 1 201 ? -25.222 4.319 5.077 1.00 72.56 201 ASN A O 1
ATOM 1518 N N . VAL A 1 202 ? -23.864 3.394 6.611 1.00 78.38 202 VAL A N 1
ATOM 1519 C CA . VAL A 1 202 ? -24.081 4.363 7.690 1.00 78.38 202 VAL A CA 1
ATOM 1520 C C . VAL A 1 202 ? -22.892 5.327 7.707 1.00 78.38 202 VAL A C 1
ATOM 1522 O O . VAL A 1 202 ? -21.743 4.877 7.658 1.00 78.38 202 VAL A O 1
ATOM 1525 N N . PRO A 1 203 ? -23.104 6.650 7.791 1.00 69.69 203 PRO A N 1
ATOM 1526 C CA . PRO A 1 203 ? -22.016 7.621 7.774 1.00 69.69 203 PRO A CA 1
ATOM 1527 C C . PRO A 1 203 ? -21.236 7.617 9.102 1.00 69.69 203 PRO A C 1
ATOM 1529 O O . PRO A 1 203 ? -21.338 8.520 9.921 1.00 69.69 203 PRO A O 1
ATOM 1532 N N . ALA A 1 204 ? -20.360 6.628 9.301 1.00 65.50 204 ALA A N 1
ATOM 1533 C CA . ALA A 1 204 ? -19.573 6.421 10.527 1.00 65.50 204 ALA A CA 1
ATOM 1534 C C . ALA A 1 204 ? -18.720 7.623 10.987 1.00 65.50 204 ALA A C 1
ATOM 1536 O O . ALA A 1 204 ? -18.175 7.617 12.088 1.00 65.50 204 ALA A O 1
ATOM 1537 N N . ARG A 1 205 ? -18.534 8.621 10.115 1.00 66.69 205 ARG A N 1
ATOM 1538 C CA . ARG A 1 205 ? -17.770 9.846 10.386 1.00 66.69 205 ARG A CA 1
ATOM 1539 C C . ARG A 1 205 ? -18.607 10.964 11.003 1.00 66.69 205 ARG A C 1
ATOM 1541 O O . ARG A 1 205 ? -18.018 11.818 11.654 1.00 66.69 205 ARG A O 1
ATOM 1548 N N . SER A 1 206 ? -19.920 10.985 10.774 1.00 78.00 206 SER A N 1
ATOM 1549 C CA . SER A 1 206 ? -20.824 11.989 11.349 1.00 78.00 206 SER A CA 1
ATOM 1550 C C . SER A 1 206 ? -21.456 11.532 12.662 1.00 78.00 206 SER A C 1
ATOM 1552 O O . SER A 1 206 ? -22.156 12.318 13.291 1.00 78.00 206 SER A O 1
ATOM 1554 N N . ILE A 1 207 ? -21.189 10.287 13.075 1.00 84.62 207 ILE A N 1
ATOM 1555 C CA . ILE A 1 207 ? -21.747 9.684 14.282 1.00 84.62 207 ILE A CA 1
ATOM 1556 C C . ILE A 1 207 ? -20.664 9.575 15.364 1.00 84.62 207 ILE A C 1
ATOM 1558 O O . ILE A 1 207 ? -19.658 8.871 15.198 1.00 84.62 207 ILE A O 1
ATOM 1562 N N . GLY A 1 208 ? -20.870 10.287 16.470 1.00 84.75 208 GLY A N 1
ATOM 1563 C CA . GLY A 1 208 ? -20.169 10.085 17.732 1.00 84.75 208 GLY A CA 1
ATOM 1564 C C . GLY A 1 208 ? -20.614 8.772 18.376 1.00 84.75 208 GLY A C 1
ATOM 1565 O O . GLY A 1 208 ? -21.770 8.365 18.262 1.00 84.75 208 GLY A O 1
ATOM 1566 N N . ILE A 1 209 ? -19.656 8.039 18.948 1.00 89.50 209 ILE A N 1
ATOM 1567 C CA . ILE A 1 209 ? -19.891 6.711 19.523 1.00 89.50 209 ILE A CA 1
ATOM 1568 C C . ILE A 1 209 ? -19.094 6.625 20.814 1.00 89.50 209 ILE A C 1
ATOM 1570 O O . ILE A 1 209 ? -17.859 6.601 20.769 1.00 89.50 209 ILE A O 1
ATOM 1574 N N . ASP A 1 210 ? -19.815 6.491 21.918 1.00 87.12 210 ASP A N 1
ATOM 1575 C CA . ASP A 1 210 ? -19.277 6.279 23.256 1.00 87.12 210 ASP A CA 1
ATOM 1576 C C . ASP A 1 210 ? -19.962 5.068 23.888 1.00 87.12 210 ASP A C 1
ATOM 1578 O O . ASP A 1 210 ? -21.164 4.875 23.728 1.00 87.12 210 ASP A O 1
ATOM 1582 N N . THR A 1 211 ? -19.216 4.236 24.616 1.00 85.19 211 THR A N 1
ATOM 1583 C CA . THR A 1 211 ? -19.805 3.123 25.378 1.00 85.19 211 THR A CA 1
ATOM 1584 C C . THR A 1 211 ? -19.418 3.231 26.840 1.00 85.19 211 THR A C 1
ATOM 1586 O O . THR A 1 211 ? -18.260 3.489 27.164 1.00 85.19 211 THR A O 1
ATOM 1589 N N . THR A 1 212 ? -20.385 3.026 27.730 1.00 86.00 212 THR A N 1
ATOM 1590 C CA . THR A 1 212 ? -20.163 2.943 29.179 1.00 86.00 212 THR A CA 1
ATOM 1591 C C . THR A 1 212 ? -21.023 1.832 29.766 1.00 86.00 212 THR A C 1
ATOM 1593 O O . THR A 1 212 ? -22.238 1.800 29.579 1.00 86.00 212 THR A O 1
ATOM 1596 N N . ASP A 1 213 ? -20.379 0.896 30.449 1.00 83.56 213 ASP A N 1
ATOM 1597 C CA . ASP A 1 213 ? -20.925 -0.346 30.979 1.00 83.56 213 ASP A CA 1
ATOM 1598 C C . ASP A 1 213 ? -21.762 -1.142 29.952 1.00 83.56 213 ASP A C 1
ATOM 1600 O O . ASP A 1 213 ? -22.723 -1.801 30.314 1.00 83.56 213 ASP A O 1
ATOM 1604 N N . GLY A 1 214 ? -21.473 -1.109 28.656 1.00 81.25 214 GLY A N 1
ATOM 1605 C CA . GLY A 1 214 ? -22.252 -1.784 27.611 1.00 81.25 214 GLY A CA 1
ATOM 1606 C C . GLY A 1 214 ? -23.500 -1.020 27.159 1.00 81.25 214 GLY A C 1
ATOM 1607 O O . GLY A 1 214 ? -24.310 -1.570 26.415 1.00 81.25 214 GLY A O 1
ATOM 1608 N N . VAL A 1 215 ? -23.668 0.233 27.587 1.00 92.88 215 VAL A N 1
ATOM 1609 C CA . VAL A 1 215 ? -24.629 1.177 27.001 1.00 92.88 215 VAL A CA 1
ATOM 1610 C C . VAL A 1 215 ? -23.909 1.989 25.933 1.00 92.88 215 VAL A C 1
ATOM 1612 O O . VAL A 1 215 ? -22.970 2.720 26.248 1.00 92.88 215 VAL A O 1
ATOM 1615 N N . VAL A 1 216 ? -24.333 1.849 24.679 1.00 93.38 216 VAL A N 1
ATOM 1616 C CA . VAL A 1 216 ? -23.773 2.579 23.534 1.00 93.38 216 VAL A CA 1
ATOM 1617 C C . VAL A 1 216 ? -24.568 3.862 23.337 1.00 93.38 216 VAL A C 1
ATOM 1619 O O . VAL A 1 216 ? -25.775 3.806 23.139 1.00 93.38 216 VAL A O 1
ATOM 1622 N N . THR A 1 217 ? -23.903 5.009 23.367 1.00 95.44 217 THR A N 1
ATOM 1623 C CA . THR A 1 217 ? -24.492 6.306 23.020 1.00 95.44 217 THR A CA 1
ATOM 1624 C C . THR A 1 217 ? -24.081 6.671 21.601 1.00 95.44 217 THR A C 1
ATOM 1626 O O . THR A 1 217 ? -22.891 6.657 21.283 1.00 95.44 217 THR A O 1
ATOM 1629 N N . LEU A 1 218 ? -25.071 6.967 20.761 1.00 94.12 218 LEU A N 1
ATOM 1630 C CA . LEU A 1 218 ? -24.905 7.467 19.402 1.00 94.12 218 LEU A CA 1
ATOM 1631 C C . LEU A 1 218 ? -25.365 8.927 19.358 1.00 94.12 218 LEU A C 1
ATOM 1633 O O . LEU A 1 218 ? -26.496 9.240 19.739 1.00 94.12 218 LEU A O 1
ATOM 1637 N N . ASP A 1 219 ? -24.502 9.813 18.880 1.00 92.44 219 ASP A N 1
ATOM 1638 C CA . ASP A 1 219 ? -24.807 11.231 18.690 1.00 92.44 219 ASP A CA 1
ATOM 1639 C C . ASP A 1 219 ? -24.362 11.717 17.309 1.00 92.44 219 ASP A C 1
ATOM 1641 O O . ASP A 1 219 ? -23.524 11.094 16.663 1.00 92.44 219 ASP A O 1
ATOM 1645 N N . GLY A 1 220 ? -24.940 12.820 16.836 1.00 89.69 220 GLY A N 1
ATOM 1646 C CA . GLY A 1 220 ? -24.569 13.431 15.560 1.00 89.69 220 GLY A CA 1
ATOM 1647 C C . GLY A 1 220 ? -25.739 13.519 14.591 1.00 89.69 220 GLY A C 1
ATOM 1648 O O . GLY A 1 220 ? -26.875 13.742 15.011 1.00 89.69 220 GLY A O 1
ATOM 1649 N N . GLU A 1 221 ? -25.455 13.381 13.297 1.00 88.62 221 GLU A N 1
ATOM 1650 C CA . GLU A 1 221 ? -26.441 13.578 12.229 1.00 88.62 221 GLU A CA 1
ATOM 1651 C C . GLU A 1 221 ? -26.341 12.486 11.152 1.00 88.62 221 GLU A C 1
ATOM 1653 O O . GLU A 1 221 ? -25.240 12.099 10.740 1.00 88.62 221 GLU A O 1
ATOM 1658 N N . VAL A 1 222 ? -27.496 11.980 10.712 1.00 89.00 222 VAL A N 1
ATOM 1659 C CA . VAL A 1 222 ? -27.646 10.970 9.654 1.00 89.00 222 VAL A CA 1
ATOM 1660 C C . VAL A 1 222 ? -28.606 11.438 8.568 1.00 89.00 222 VAL A C 1
ATOM 1662 O O . VAL A 1 222 ? -29.528 12.205 8.821 1.00 89.00 222 VAL A O 1
ATOM 1665 N N . ASP A 1 223 ? -28.408 10.935 7.352 1.00 86.31 223 ASP A N 1
ATOM 1666 C CA . ASP A 1 223 ? -29.067 11.469 6.154 1.00 86.31 223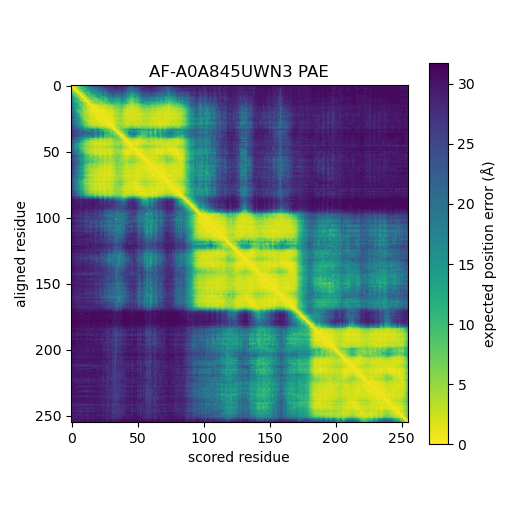 ASP A CA 1
ATOM 1667 C C . ASP A 1 223 ? -30.576 11.174 6.071 1.00 86.31 223 ASP A C 1
ATOM 1669 O O . ASP A 1 223 ? -31.289 11.833 5.322 1.00 86.31 223 ASP A O 1
ATOM 1673 N N . ASN A 1 224 ? -31.069 10.133 6.751 1.00 86.88 224 ASN A N 1
ATOM 1674 C CA . ASN A 1 224 ? -32.475 9.717 6.707 1.00 86.88 224 ASN A CA 1
ATOM 1675 C C . ASN A 1 224 ? -32.827 8.748 7.849 1.00 86.88 224 ASN A C 1
ATOM 1677 O O . ASN A 1 224 ? -31.942 8.187 8.500 1.00 86.88 224 ASN A O 1
ATOM 1681 N N . ASP A 1 225 ? -34.130 8.501 8.028 1.00 89.06 225 ASP A N 1
ATOM 1682 C CA . ASP A 1 225 ? -34.673 7.523 8.984 1.00 89.06 225 ASP A CA 1
ATOM 1683 C C . ASP A 1 225 ? -34.042 6.132 8.826 1.00 89.06 225 ASP A C 1
ATOM 1685 O O . ASP A 1 225 ? -33.696 5.489 9.812 1.00 89.06 225 ASP A O 1
ATOM 1689 N N . ALA A 1 226 ? -33.829 5.670 7.589 1.00 86.38 226 ALA A N 1
ATOM 1690 C CA . ALA A 1 226 ? -33.268 4.342 7.350 1.00 86.38 226 ALA A CA 1
ATOM 1691 C C . ALA A 1 226 ? -31.815 4.232 7.845 1.00 86.38 226 ALA A C 1
ATOM 1693 O O . ALA A 1 226 ? -31.425 3.201 8.387 1.00 86.38 226 ALA A O 1
ATOM 1694 N N . ALA A 1 227 ? -31.013 5.289 7.699 1.00 86.62 227 ALA A N 1
ATOM 1695 C CA . ALA A 1 227 ? -29.660 5.349 8.243 1.00 86.62 227 ALA A CA 1
ATOM 1696 C C . ALA A 1 227 ? -29.667 5.414 9.778 1.00 86.62 227 ALA A C 1
ATOM 1698 O O . ALA A 1 227 ? -28.810 4.794 10.409 1.00 86.62 227 ALA A O 1
ATOM 1699 N N . HIS A 1 228 ? -30.639 6.115 10.372 1.00 90.31 228 HIS A N 1
ATOM 1700 C CA . HIS A 1 228 ? -30.839 6.150 11.821 1.00 90.31 228 HIS A CA 1
ATOM 1701 C C . HIS A 1 228 ? -31.173 4.755 12.372 1.00 90.31 228 HIS A C 1
ATOM 1703 O O . HIS A 1 228 ? -30.491 4.258 13.268 1.00 90.31 228 HIS A O 1
ATOM 1709 N N . GLU A 1 229 ? -32.191 4.097 11.814 1.00 89.88 229 GLU A N 1
ATOM 1710 C CA . GLU A 1 229 ? -32.611 2.748 12.214 1.00 89.88 229 GLU A CA 1
ATOM 1711 C C . GLU A 1 229 ? -31.481 1.731 12.040 1.00 89.88 229 GLU A C 1
ATOM 1713 O O . GLU A 1 229 ? -31.184 0.976 12.966 1.00 89.88 229 GLU A O 1
ATOM 1718 N N . LEU A 1 230 ? -30.793 1.769 10.895 1.00 88.12 230 LEU A N 1
ATOM 1719 C CA . LEU A 1 230 ? -29.677 0.873 10.610 1.00 88.12 230 LEU A CA 1
ATOM 1720 C C . LEU A 1 230 ? -28.517 1.072 11.595 1.00 88.12 230 LEU A C 1
ATOM 1722 O O . LEU A 1 230 ? -27.908 0.097 12.024 1.00 88.12 230 LEU A O 1
ATOM 1726 N N . ALA A 1 231 ? -28.208 2.312 11.987 1.00 89.38 231 ALA A N 1
ATOM 1727 C CA . ALA A 1 231 ? -27.180 2.580 12.991 1.00 89.38 231 ALA A CA 1
ATOM 1728 C C . ALA A 1 231 ? -27.540 1.954 14.350 1.00 89.38 231 ALA A C 1
ATOM 1730 O O . ALA A 1 231 ? -26.699 1.303 14.975 1.00 89.38 231 ALA A O 1
ATOM 1731 N N . VAL A 1 232 ? -28.793 2.101 14.792 1.00 92.31 232 VAL A N 1
ATOM 1732 C CA . VAL A 1 232 ? -29.276 1.515 16.053 1.00 92.31 232 VAL A CA 1
ATOM 1733 C C . VAL A 1 232 ? -29.237 -0.013 16.004 1.00 92.31 232 VAL A C 1
ATOM 1735 O O . VAL A 1 232 ? -28.711 -0.635 16.929 1.00 92.31 232 VAL A O 1
ATOM 1738 N N . GLU A 1 233 ? -29.733 -0.615 14.921 1.00 89.50 233 GLU A N 1
ATOM 1739 C CA . GLU A 1 233 ? -29.740 -2.068 14.719 1.00 89.50 233 GLU A CA 1
ATOM 1740 C C . GLU A 1 233 ? -28.315 -2.635 14.771 1.00 89.50 233 GLU A C 1
ATOM 1742 O O . GLU A 1 233 ? -28.002 -3.476 15.618 1.00 89.50 233 GLU A O 1
ATOM 1747 N N . LEU A 1 234 ? -27.416 -2.092 13.947 1.00 88.69 234 LEU A N 1
ATOM 1748 C CA . LEU A 1 234 ? -26.025 -2.534 13.854 1.00 88.69 234 LEU A CA 1
ATOM 1749 C C . LEU A 1 234 ? -25.249 -2.368 15.166 1.00 88.69 234 LEU A C 1
ATOM 1751 O O . LEU A 1 234 ? -24.358 -3.171 15.453 1.00 88.69 234 LEU A O 1
ATOM 1755 N N . ALA A 1 235 ? -25.552 -1.332 15.953 1.00 89.19 235 ALA A N 1
ATOM 1756 C CA . ALA A 1 235 ? -24.975 -1.163 17.281 1.00 89.19 235 ALA A CA 1
ATOM 1757 C C . ALA A 1 235 ? -25.522 -2.208 18.263 1.00 89.19 235 ALA A C 1
ATOM 1759 O O . ALA A 1 235 ? -24.749 -2.798 19.013 1.00 89.19 235 ALA A O 1
ATOM 1760 N N . SER A 1 236 ? -26.831 -2.472 18.239 1.00 89.75 236 SER A N 1
ATOM 1761 C CA . SER A 1 236 ? -27.491 -3.403 19.163 1.00 89.75 236 SER A CA 1
ATOM 1762 C C . SER A 1 236 ? -27.084 -4.868 18.969 1.00 89.75 236 SER A C 1
ATOM 1764 O O . SER A 1 236 ? -27.032 -5.623 19.939 1.00 89.75 236 SER A O 1
ATOM 1766 N N . ASP A 1 237 ? -26.710 -5.253 17.748 1.00 86.50 237 ASP A N 1
ATOM 1767 C CA . ASP A 1 237 ? -26.277 -6.615 17.407 1.00 86.50 237 ASP A CA 1
ATOM 1768 C C . ASP A 1 237 ? -24.877 -6.973 17.938 1.00 86.50 237 ASP A C 1
ATOM 1770 O O . ASP A 1 237 ? -24.421 -8.122 17.851 1.00 86.50 237 ASP A O 1
ATOM 1774 N N . ILE A 1 238 ? -24.155 -6.005 18.501 1.00 82.12 238 ILE A N 1
ATOM 1775 C CA . ILE A 1 238 ? -22.802 -6.228 18.997 1.00 82.12 238 ILE A CA 1
ATOM 1776 C C . ILE A 1 238 ? -22.842 -6.894 20.368 1.00 82.12 238 ILE A C 1
ATOM 1778 O O . ILE A 1 238 ? -23.452 -6.430 21.326 1.00 82.12 238 ILE A O 1
ATOM 1782 N N . ARG A 1 239 ? -22.109 -8.003 20.487 1.00 78.06 239 ARG A N 1
ATOM 1783 C CA . ARG A 1 239 ? -21.986 -8.759 21.737 1.00 78.06 239 ARG A CA 1
ATOM 1784 C C . ARG A 1 239 ? -21.540 -7.854 22.891 1.00 78.06 239 ARG A C 1
ATOM 1786 O O . ARG A 1 239 ? -20.500 -7.218 22.803 1.00 78.06 239 ARG A O 1
ATOM 1793 N N . GLY A 1 240 ? -22.268 -7.881 24.002 1.00 79.31 240 GLY A N 1
ATOM 1794 C CA . GLY A 1 240 ? -21.958 -7.062 25.178 1.00 79.31 240 GLY A CA 1
ATOM 1795 C C . GLY A 1 240 ? -22.682 -5.716 25.199 1.00 79.31 240 GLY A C 1
ATOM 1796 O O . GLY A 1 240 ? -22.707 -5.081 26.251 1.00 79.31 240 GLY A O 1
ATOM 1797 N N . VAL A 1 241 ? -23.332 -5.321 24.099 1.00 87.12 241 VAL A N 1
ATOM 1798 C CA . VAL A 1 241 ? -24.278 -4.204 24.104 1.00 87.12 241 VAL A CA 1
ATOM 1799 C C . VAL A 1 241 ? -25.525 -4.620 24.873 1.00 87.12 241 VAL A C 1
ATOM 1801 O O . VAL A 1 241 ? -26.164 -5.628 24.573 1.00 87.12 241 VAL A O 1
ATOM 1804 N N . ARG A 1 242 ? -25.835 -3.858 25.918 1.00 88.44 242 ARG A N 1
ATOM 1805 C CA . ARG A 1 242 ? -27.027 -4.021 26.755 1.00 88.44 242 ARG A CA 1
ATOM 1806 C C . ARG A 1 242 ? -28.141 -3.084 26.311 1.00 88.44 242 ARG A C 1
ATOM 1808 O O . ARG A 1 242 ? -29.309 -3.440 26.419 1.00 88.44 242 ARG A O 1
ATOM 1815 N N . GLU A 1 243 ? -27.765 -1.898 25.843 1.00 91.69 243 GLU A N 1
ATOM 1816 C CA . GLU A 1 243 ? -28.678 -0.834 25.439 1.00 91.69 243 GLU A CA 1
ATOM 1817 C C . GLU A 1 243 ? -27.988 0.096 24.434 1.00 91.69 243 GLU A C 1
ATOM 1819 O O . GLU A 1 243 ? -26.772 0.292 24.495 1.00 91.69 243 GLU A O 1
ATOM 1824 N N . VAL A 1 244 ? -28.773 0.673 23.524 1.00 94.75 244 VAL A N 1
ATOM 1825 C CA . VAL A 1 244 ? -28.329 1.713 22.591 1.00 94.75 244 VAL A CA 1
ATOM 1826 C C . VAL A 1 244 ? -29.171 2.961 22.839 1.00 94.75 244 VAL A C 1
ATOM 1828 O O . VAL A 1 244 ? -30.388 2.926 22.667 1.00 94.75 244 VAL A O 1
ATOM 1831 N N . ASN A 1 245 ? -28.530 4.059 23.235 1.00 95.44 245 ASN A N 1
ATOM 1832 C CA . ASN A 1 245 ? -29.141 5.378 23.317 1.00 95.44 245 ASN A CA 1
ATOM 1833 C C . ASN A 1 245 ? -28.801 6.166 22.046 1.00 95.44 245 ASN A C 1
ATOM 1835 O O . ASN A 1 245 ? -27.645 6.515 21.822 1.00 95.44 245 ASN A O 1
ATOM 1839 N N . ALA A 1 246 ? -29.816 6.455 21.234 1.00 92.81 246 ALA A N 1
ATOM 1840 C CA . ALA A 1 246 ? -29.697 7.266 20.024 1.00 92.81 246 ALA A CA 1
ATOM 1841 C C . ALA A 1 246 ? -30.502 8.573 20.119 1.00 92.81 246 ALA A C 1
ATOM 1843 O O . ALA A 1 246 ? -30.774 9.205 19.105 1.00 92.81 246 ALA A O 1
ATOM 1844 N N . ASP A 1 247 ? -30.860 9.023 21.328 1.00 90.88 247 ASP A N 1
ATOM 1845 C CA . ASP A 1 247 ? -31.668 10.239 21.531 1.00 90.88 247 ASP A CA 1
ATOM 1846 C C . ASP A 1 247 ? -30.978 11.502 20.980 1.00 90.88 247 ASP A C 1
ATOM 1848 O O . ASP A 1 247 ? -31.615 12.524 20.713 1.00 90.88 247 ASP A O 1
ATOM 1852 N N . GLN A 1 248 ? -29.651 11.443 20.843 1.00 91.00 248 GLN A N 1
ATOM 1853 C CA . GLN A 1 248 ? -28.807 12.527 20.347 1.00 91.00 248 GLN A CA 1
ATOM 1854 C C . GLN A 1 248 ? -28.395 12.349 18.878 1.00 91.00 248 GLN A C 1
ATOM 1856 O O . GLN A 1 248 ? -27.712 13.224 18.340 1.00 91.00 248 GLN A O 1
ATOM 1861 N N . LEU A 1 249 ? -28.810 11.259 18.227 1.00 92.31 249 LEU A N 1
ATOM 1862 C CA . LEU A 1 249 ? -28.591 11.016 16.808 1.00 92.31 249 LEU A CA 1
ATOM 1863 C C . LEU A 1 249 ? -29.759 11.613 16.019 1.00 92.31 249 LEU A C 1
ATOM 1865 O O . LEU A 1 249 ? -30.888 11.137 16.087 1.00 92.31 249 LEU A O 1
ATOM 1869 N N . ARG A 1 250 ? -29.508 12.700 15.296 1.00 90.25 250 ARG A N 1
ATOM 1870 C CA . ARG A 1 250 ? -30.548 13.446 14.578 1.00 90.25 250 ARG A CA 1
ATOM 1871 C C . ARG A 1 250 ? -30.582 13.061 13.111 1.00 90.25 250 ARG A C 1
ATOM 1873 O O . ARG A 1 250 ? -29.562 12.711 12.532 1.00 90.25 250 ARG A O 1
ATOM 1880 N N . ILE A 1 251 ? -31.753 13.174 12.507 1.00 89.44 251 ILE A N 1
ATOM 1881 C CA . ILE A 1 251 ? -31.904 13.054 11.059 1.00 89.44 251 ILE A CA 1
ATOM 1882 C C . ILE A 1 251 ? -31.771 14.453 10.465 1.00 89.44 251 ILE A C 1
ATOM 1884 O O . ILE A 1 251 ? -32.364 15.396 10.994 1.00 89.44 251 ILE A O 1
ATOM 1888 N N . ALA A 1 252 ? -30.972 14.584 9.410 1.00 83.06 252 ALA A N 1
ATOM 1889 C CA . ALA A 1 252 ? -30.823 15.827 8.671 1.00 83.06 252 ALA A CA 1
ATOM 1890 C C . ALA A 1 252 ? -32.183 16.265 8.105 1.00 83.06 252 ALA A C 1
ATOM 1892 O O . ALA A 1 252 ? -32.867 15.479 7.446 1.00 83.06 252 ALA A O 1
ATOM 1893 N N . ASP A 1 253 ? -32.585 17.511 8.361 1.00 77.38 253 ASP A N 1
ATOM 1894 C CA . ASP A 1 253 ? -33.804 18.072 7.776 1.00 77.38 253 ASP A CA 1
ATOM 1895 C C . ASP A 1 253 ? -33.592 18.293 6.267 1.00 77.38 253 ASP A C 1
ATOM 1897 O O . ASP A 1 253 ? -32.751 19.098 5.855 1.00 77.38 253 ASP A O 1
ATOM 1901 N N . ASP A 1 254 ? -34.372 17.587 5.444 1.00 58.53 254 ASP A N 1
ATOM 1902 C CA . ASP A 1 254 ? -34.373 17.711 3.981 1.00 58.53 254 ASP A CA 1
ATOM 1903 C C . ASP A 1 254 ? -34.749 19.161 3.598 1.00 58.53 254 ASP A C 1
ATOM 1905 O O . ASP A 1 254 ? -35.887 19.597 3.806 1.00 58.53 254 ASP A O 1
ATOM 1909 N N . SER A 1 255 ? -33.766 19.939 3.127 1.00 47.81 255 SER A N 1
ATOM 1910 C CA . SER A 1 255 ? -33.906 21.359 2.748 1.00 47.81 255 SER A CA 1
ATOM 1911 C C . SER A 1 255 ? -33.896 21.559 1.239 1.00 47.81 255 SER A C 1
ATOM 1913 O O . SER A 1 255 ? -32.958 21.053 0.584 1.00 47.81 255 SER A O 1
#

Organism: NCBI:txid2707351